Protein AF-A0A2E4HNE4-F1 (afdb_monomer_lite)

Secondary structure (DSSP, 8-state):
-----------------------------------TTTHHHHHHHHHHHHHHHHHHHHHHHHHHHHHHHHHHHHHHHHHHHHHHHHHHHHHHHHHHHHHHHHHHHHHHHHHHHHHHHHHHHHHHHHHHHHHHHHHHHHHHHHSTTS----------HHHHHHHHHH-TTS-HHHHHHHHHHTT--TTS---HHHHHHHHHHH--

Sequence (204 aa):
MVVKHNDNDKLKENIFIQNGISQDNLSKEVILNQSNNDFLSDRNEINRFNNMTQELLDKDKEIQDLKNKNSIMNIEMDKLKQDIKRGNTYKVENDLLKERINEQYKVHKELLDYKVKYKELELLKEKDESMVVSLKSIIRKLMKPEYEEDNILYKHDTLKNLLLKKNSEYKSEEIDKLFIEMEITEDIDITKNLLITIIESLDN

Foldseek 3Di:
DDDDDDDDDDPDDDDDPPDDDDPDDPPPPDPDPDDPPVVVVVVVVVVVVVVVVVVVVVVVVVVVVVVVVVVVVVVVVVVVVVVVVVVVVVVVVVVVVVVVVVVVVVVVVVVVVVVVVVVVVVVVVVVVVVVVVVVVVVCVVVCPDPDPPPPQQLDAPVVLVVVCVVDVVDDSVNLSVVSVVVVHGNPDDDDPVVVVVSVVVRVD

pLDDT: mean 80.46, std 21.27, range [33.69, 98.0]

Radius of gyration: 56.68 Å; chains: 1; bounding box: 98×47×143 Å

Structure (mmCIF, N/CA/C/O backbone):
data_AF-A0A2E4HNE4-F1
#
_entry.id   AF-A0A2E4HNE4-F1
#
loop_
_atom_site.group_PDB
_atom_site.id
_atom_site.type_symbol
_atom_site.label_atom_id
_atom_site.label_alt_id
_atom_site.label_comp_id
_atom_site.label_asym_id
_atom_site.label_entity_id
_atom_site.label_seq_id
_atom_site.pdbx_PDB_ins_code
_atom_site.Cartn_x
_atom_site.Cartn_y
_atom_site.Cartn_z
_atom_site.occupancy
_atom_site.B_iso_or_equiv
_atom_site.auth_seq_id
_atom_site.auth_comp_id
_atom_site.auth_asym_id
_atom_site.auth_atom_id
_atom_site.pdbx_PDB_model_num
ATOM 1 N N . MET A 1 1 ? 17.878 -31.213 -9.419 1.00 41.56 1 MET A N 1
ATOM 2 C CA . MET A 1 1 ? 17.307 -31.579 -10.730 1.00 41.56 1 MET A CA 1
ATOM 3 C C . MET A 1 1 ? 18.220 -30.983 -11.787 1.00 41.56 1 MET A C 1
ATOM 5 O O . MET A 1 1 ? 18.452 -29.783 -11.770 1.00 41.56 1 MET A O 1
ATOM 9 N N . VAL A 1 2 ? 18.871 -31.849 -12.557 1.00 40.06 2 VAL A N 1
ATOM 10 C CA . VAL A 1 2 ? 19.930 -31.532 -13.522 1.00 40.06 2 VAL A CA 1
ATOM 11 C C . VAL A 1 2 ? 19.290 -31.292 -14.882 1.00 40.06 2 VAL A C 1
ATOM 13 O O . VAL A 1 2 ? 18.557 -32.168 -15.321 1.00 40.06 2 VAL A O 1
ATOM 16 N N . VAL A 1 3 ? 19.641 -30.199 -15.565 1.00 40.16 3 VAL A N 1
ATOM 17 C CA . VAL A 1 3 ? 19.841 -30.199 -17.024 1.00 40.16 3 VAL A CA 1
ATOM 18 C C . VAL A 1 3 ? 21.017 -29.271 -17.341 1.00 40.16 3 VAL A C 1
ATOM 20 O O . VAL A 1 3 ? 20.986 -28.081 -17.040 1.00 40.16 3 VAL A O 1
ATOM 23 N N . LYS A 1 4 ? 22.070 -29.869 -17.905 1.00 42.91 4 LYS A N 1
ATOM 24 C CA . LYS A 1 4 ? 23.219 -29.230 -18.555 1.00 42.91 4 LYS A CA 1
ATOM 25 C C . LYS A 1 4 ? 22.937 -29.119 -20.059 1.00 42.91 4 LYS A C 1
ATOM 27 O O . LYS A 1 4 ? 22.411 -30.076 -20.608 1.00 42.91 4 LYS A O 1
ATOM 32 N N . HIS A 1 5 ? 23.378 -28.024 -20.677 1.00 38.03 5 HIS A N 1
ATOM 33 C CA . HIS A 1 5 ? 23.842 -27.846 -22.071 1.00 38.03 5 HIS A CA 1
ATOM 34 C C . HIS A 1 5 ? 24.471 -26.432 -22.074 1.00 38.03 5 HIS A C 1
ATOM 36 O O . HIS A 1 5 ? 23.775 -25.485 -21.727 1.00 38.03 5 HIS A O 1
ATOM 42 N N . ASN A 1 6 ? 25.779 -26.176 -22.204 1.00 40.84 6 ASN A N 1
ATOM 43 C CA . ASN A 1 6 ? 26.767 -26.613 -23.198 1.00 40.84 6 ASN A CA 1
ATOM 44 C C . ASN A 1 6 ? 26.199 -26.638 -24.617 1.00 40.84 6 ASN A C 1
ATOM 46 O O . ASN A 1 6 ? 25.525 -27.594 -24.981 1.00 40.84 6 ASN A O 1
ATOM 50 N N . ASP A 1 7 ? 26.390 -25.534 -25.347 1.00 35.91 7 ASP A N 1
ATOM 51 C CA . ASP A 1 7 ? 27.257 -25.473 -26.535 1.00 35.91 7 ASP A CA 1
ATOM 52 C C . ASP A 1 7 ? 27.074 -24.120 -27.248 1.00 35.91 7 ASP A C 1
ATOM 54 O O . ASP A 1 7 ? 25.985 -23.797 -27.720 1.00 35.91 7 ASP A O 1
ATOM 58 N N . ASN A 1 8 ? 28.136 -23.307 -27.300 1.00 35.00 8 ASN A N 1
ATOM 59 C CA . ASN A 1 8 ? 28.631 -22.677 -28.534 1.00 35.00 8 ASN A CA 1
ATOM 60 C C . ASN A 1 8 ? 29.825 -21.762 -28.235 1.00 35.00 8 ASN A C 1
ATOM 62 O O . ASN A 1 8 ? 29.742 -20.533 -28.209 1.00 35.00 8 ASN A O 1
ATOM 66 N N . ASP A 1 9 ? 30.967 -22.423 -28.075 1.00 44.34 9 ASP A N 1
ATOM 67 C CA . ASP A 1 9 ? 32.256 -21.935 -28.542 1.00 44.34 9 ASP A CA 1
ATOM 68 C C . ASP A 1 9 ? 32.156 -21.513 -30.019 1.00 44.34 9 ASP A C 1
ATOM 70 O O . ASP A 1 9 ? 32.142 -22.360 -30.908 1.00 44.34 9 ASP A O 1
ATOM 74 N N . LYS A 1 10 ? 32.108 -20.205 -30.297 1.00 42.81 10 LYS A N 1
ATOM 75 C CA . LYS A 1 10 ? 32.460 -19.622 -31.610 1.00 42.81 10 LYS A CA 1
ATOM 76 C C . LYS A 1 10 ? 33.098 -18.240 -31.450 1.00 42.81 10 LYS A C 1
ATOM 78 O O . LYS A 1 10 ? 32.609 -17.244 -31.969 1.00 42.81 10 LYS A O 1
ATOM 83 N N . LEU A 1 11 ? 34.208 -18.181 -30.713 1.00 42.62 11 LEU A N 1
ATOM 84 C CA . LEU A 1 11 ? 35.077 -16.994 -30.647 1.00 42.62 11 LEU A CA 1
ATOM 85 C C . LEU A 1 11 ? 36.528 -17.274 -31.069 1.00 42.62 11 LEU A C 1
ATOM 87 O O . LEU A 1 11 ? 37.438 -16.527 -30.719 1.00 42.62 11 LEU A O 1
ATOM 91 N N . LYS A 1 12 ? 36.770 -18.326 -31.856 1.00 47.41 12 LYS A N 1
ATOM 92 C CA . LYS A 1 12 ? 38.088 -18.584 -32.444 1.00 47.41 12 LYS A CA 1
ATOM 93 C C . LYS A 1 12 ? 37.943 -19.061 -33.880 1.00 47.41 12 LYS A C 1
ATOM 95 O O . LYS A 1 12 ? 37.490 -20.175 -34.085 1.00 47.41 12 LYS A O 1
ATOM 100 N N . GLU A 1 13 ? 38.298 -18.175 -34.806 1.00 34.81 13 GLU A N 1
ATOM 101 C CA . GLU A 1 13 ? 38.899 -18.398 -36.135 1.00 34.81 13 GLU A CA 1
ATOM 102 C C . GLU A 1 13 ? 38.788 -17.056 -36.883 1.00 34.81 13 GLU A C 1
ATOM 104 O O . GLU A 1 13 ? 37.694 -16.579 -37.157 1.00 34.81 13 GLU A O 1
ATOM 109 N N . ASN A 1 14 ? 39.890 -16.319 -37.059 1.00 39.66 14 ASN A N 1
ATOM 110 C CA . ASN A 1 14 ? 40.699 -16.284 -38.295 1.00 39.66 14 ASN A CA 1
ATOM 111 C C . ASN A 1 14 ? 40.512 -14.904 -38.976 1.00 39.66 14 ASN A C 1
ATOM 113 O O . ASN A 1 14 ? 39.395 -14.420 -39.052 1.00 39.66 14 ASN A O 1
ATOM 117 N N . ILE A 1 15 ? 41.506 -14.154 -39.460 1.00 37.81 15 ILE A N 1
ATOM 118 C CA . ILE A 1 15 ? 42.919 -14.396 -39.769 1.00 37.81 15 ILE A CA 1
ATOM 119 C C . ILE A 1 15 ? 43.652 -13.045 -39.681 1.00 37.81 15 ILE A C 1
ATOM 121 O O . ILE A 1 15 ? 43.179 -12.018 -40.165 1.00 37.81 15 ILE A O 1
ATOM 125 N N . PHE A 1 16 ? 44.838 -13.081 -39.083 1.00 43.84 16 PHE A N 1
ATOM 126 C CA . PHE A 1 16 ? 45.902 -12.102 -39.271 1.00 43.84 16 PHE A CA 1
ATOM 127 C C . PHE A 1 16 ? 46.272 -12.031 -40.763 1.00 43.84 16 PHE A C 1
ATOM 129 O O . PHE A 1 16 ? 46.724 -13.029 -41.314 1.00 43.84 16 PHE A O 1
ATOM 136 N N . ILE A 1 17 ? 46.179 -10.863 -41.402 1.00 42.72 17 ILE A N 1
ATOM 137 C CA . ILE A 1 17 ? 47.068 -10.546 -42.529 1.00 42.72 17 ILE A CA 1
ATOM 138 C C . ILE A 1 17 ? 47.910 -9.342 -42.118 1.00 42.72 17 ILE A C 1
ATOM 140 O O . ILE A 1 17 ? 47.626 -8.195 -42.445 1.00 42.72 17 ILE A O 1
ATOM 144 N N . GLN A 1 18 ? 48.965 -9.644 -41.360 1.00 46.88 18 GLN A N 1
ATOM 145 C CA . GLN A 1 18 ? 50.244 -8.982 -41.567 1.00 46.88 18 GLN A CA 1
ATOM 146 C C . GLN A 1 18 ? 50.835 -9.581 -42.839 1.00 46.88 18 GLN A C 1
ATOM 148 O O . GLN A 1 18 ? 51.343 -10.694 -42.807 1.00 46.88 18 GLN A O 1
ATOM 153 N N . ASN A 1 19 ? 50.779 -8.843 -43.940 1.00 35.75 19 ASN A N 1
ATOM 154 C CA . ASN A 1 19 ? 51.772 -8.970 -44.995 1.00 35.75 19 ASN A CA 1
ATOM 155 C C . ASN A 1 19 ? 52.332 -7.573 -45.216 1.00 35.75 19 ASN A C 1
ATOM 157 O O . ASN A 1 19 ? 51.676 -6.704 -45.789 1.00 35.75 19 ASN A O 1
ATOM 161 N N . GLY A 1 20 ? 53.545 -7.361 -44.705 1.00 40.81 20 GLY A N 1
ATOM 162 C CA . GLY A 1 20 ? 54.400 -6.311 -45.220 1.00 40.81 20 GLY A CA 1
ATOM 163 C C . GLY A 1 20 ? 54.606 -6.568 -46.706 1.00 40.81 20 GLY A C 1
ATOM 164 O O . GLY A 1 20 ? 55.073 -7.636 -47.094 1.00 40.81 20 GLY A O 1
ATOM 165 N N . ILE A 1 21 ? 54.232 -5.598 -47.530 1.00 36.38 21 ILE A N 1
ATOM 166 C CA . ILE A 1 21 ? 54.797 -5.472 -48.864 1.00 36.38 21 ILE A CA 1
ATOM 167 C C . ILE A 1 21 ? 55.833 -4.372 -48.731 1.00 36.38 21 ILE A C 1
ATOM 169 O O . ILE A 1 21 ? 55.517 -3.187 -48.624 1.00 36.38 21 ILE A O 1
ATOM 173 N N . SER A 1 22 ? 57.075 -4.831 -48.627 1.00 34.94 22 SER A N 1
ATOM 174 C CA . SER A 1 22 ? 58.280 -4.052 -48.820 1.00 34.94 22 SER A CA 1
ATOM 175 C C . SER A 1 22 ? 58.132 -3.144 -50.037 1.00 34.94 22 SER A C 1
ATOM 177 O O . SER A 1 22 ? 57.634 -3.552 -51.087 1.00 34.94 22 SER A O 1
ATOM 179 N N . GLN A 1 23 ? 58.618 -1.916 -49.888 1.00 44.75 23 GLN A N 1
ATOM 180 C CA . GLN A 1 23 ? 59.102 -1.122 -51.005 1.00 44.75 23 GLN A CA 1
ATOM 181 C C . GLN A 1 23 ? 60.226 -1.906 -51.693 1.00 44.75 23 GLN A C 1
ATOM 183 O O . GLN A 1 23 ? 61.385 -1.744 -51.337 1.00 44.75 23 GLN A O 1
ATOM 188 N N . ASP A 1 24 ? 59.895 -2.761 -52.654 1.00 33.69 24 ASP A N 1
ATOM 189 C CA . ASP A 1 24 ? 60.883 -3.353 -53.546 1.00 33.69 24 ASP A CA 1
ATOM 190 C C . ASP A 1 24 ? 60.532 -3.006 -54.989 1.00 33.69 24 ASP A C 1
ATOM 192 O O . ASP A 1 24 ? 59.445 -3.277 -55.501 1.00 33.69 24 ASP A O 1
ATOM 196 N N . ASN A 1 25 ? 61.497 -2.327 -55.602 1.00 48.41 25 ASN A N 1
ATOM 197 C CA . ASN A 1 25 ? 61.547 -1.858 -56.974 1.00 48.41 25 ASN A CA 1
ATOM 198 C C . ASN A 1 25 ? 60.917 -2.843 -57.972 1.00 48.41 25 ASN A C 1
ATOM 200 O O . ASN A 1 25 ? 61.493 -3.889 -58.267 1.00 48.41 25 ASN A O 1
ATOM 204 N N . LEU A 1 26 ? 59.816 -2.445 -58.612 1.00 40.00 26 LEU A N 1
ATOM 205 C CA . LEU A 1 26 ? 59.451 -2.960 -59.933 1.00 40.00 26 LEU A CA 1
ATOM 206 C C . LEU A 1 26 ? 59.773 -1.919 -61.008 1.00 40.00 26 LEU A C 1
ATOM 208 O O . LEU A 1 26 ? 58.917 -1.453 -61.753 1.00 40.00 26 LEU A O 1
ATOM 212 N N . SER A 1 27 ? 61.063 -1.613 -61.132 1.00 48.91 27 SER A N 1
ATOM 213 C CA . SER A 1 27 ? 61.639 -1.187 -62.407 1.00 48.91 27 SER A CA 1
ATOM 214 C C . SER A 1 27 ? 61.690 -2.410 -63.329 1.00 48.91 27 SER A C 1
ATOM 216 O O . SER A 1 27 ? 62.737 -3.026 -63.502 1.00 48.91 27 SER A O 1
ATOM 218 N N . LYS A 1 28 ? 60.545 -2.823 -63.883 1.00 43.19 28 LYS A N 1
ATOM 219 C CA . LYS A 1 28 ? 60.541 -3.707 -65.053 1.00 43.19 28 LYS A CA 1
ATOM 220 C C . LYS A 1 28 ? 60.672 -2.824 -66.286 1.00 43.19 28 LYS A C 1
ATOM 222 O O . LYS A 1 28 ? 59.685 -2.280 -66.771 1.00 43.19 28 LYS A O 1
ATOM 227 N N . GLU A 1 29 ? 61.904 -2.690 -66.774 1.00 50.72 29 GLU A N 1
ATOM 228 C CA . GLU A 1 29 ? 62.149 -2.384 -68.181 1.00 50.72 29 GLU A CA 1
ATOM 229 C C . GLU A 1 29 ? 61.385 -3.407 -69.028 1.00 50.72 29 GLU A C 1
ATOM 231 O O . GLU A 1 29 ? 61.747 -4.581 -69.106 1.00 50.72 29 GLU A O 1
ATOM 236 N N . VAL A 1 30 ? 60.300 -2.957 -69.650 1.00 43.34 30 VAL A N 1
ATOM 237 C CA . VAL A 1 30 ? 59.720 -3.623 -70.808 1.00 43.34 30 VAL A CA 1
ATOM 238 C C . VAL A 1 30 ? 60.181 -2.815 -72.010 1.00 43.34 30 VAL A C 1
ATOM 240 O O . VAL A 1 30 ? 59.643 -1.753 -72.310 1.00 43.34 30 VAL A O 1
ATOM 243 N N . ILE A 1 31 ? 61.228 -3.304 -72.672 1.00 48.34 31 ILE A N 1
ATOM 244 C CA . ILE A 1 31 ? 61.623 -2.817 -73.991 1.00 48.34 31 ILE A CA 1
ATOM 245 C C . ILE A 1 31 ? 60.540 -3.286 -74.969 1.00 48.34 31 ILE A C 1
ATOM 247 O O . ILE A 1 31 ? 60.531 -4.440 -75.395 1.00 48.34 31 ILE A O 1
ATOM 251 N N . LEU A 1 32 ? 59.612 -2.389 -75.305 1.00 40.69 32 LEU A N 1
ATOM 252 C CA . LEU A 1 32 ? 58.655 -2.546 -76.397 1.00 40.69 32 LEU A CA 1
ATOM 253 C C . LEU A 1 32 ? 58.938 -1.463 -77.440 1.00 40.69 32 LEU A C 1
ATOM 255 O O . LEU A 1 32 ? 58.599 -0.295 -77.279 1.00 40.69 32 LEU A O 1
ATOM 259 N N . ASN A 1 33 ? 59.592 -1.875 -78.526 1.00 50.81 33 ASN A N 1
ATOM 260 C CA . ASN A 1 33 ? 59.614 -1.121 -79.772 1.00 50.81 33 ASN A CA 1
ATOM 261 C C . ASN A 1 33 ? 58.191 -1.093 -80.342 1.00 50.81 33 ASN A C 1
ATOM 263 O O . ASN A 1 33 ? 57.786 -2.091 -80.934 1.00 50.81 33 ASN A O 1
ATOM 267 N N . GLN A 1 34 ? 57.463 0.021 -80.193 1.00 42.47 34 GLN A N 1
ATOM 268 C CA . GLN A 1 34 ? 56.350 0.422 -81.067 1.00 42.47 34 GLN A CA 1
ATOM 269 C C . GLN A 1 34 ? 55.863 1.853 -80.752 1.00 42.47 34 GLN A C 1
ATOM 271 O O . GLN A 1 34 ? 55.586 2.187 -79.611 1.00 42.47 34 GLN A O 1
ATOM 276 N N . SER A 1 35 ? 55.785 2.673 -81.808 1.00 44.00 35 SER A N 1
ATOM 277 C CA . SER A 1 35 ? 54.973 3.892 -81.990 1.00 44.00 35 SER A CA 1
ATOM 278 C C . SER A 1 35 ? 54.849 4.893 -80.821 1.00 44.00 35 SER A C 1
ATOM 280 O O . SER A 1 35 ? 54.108 4.693 -79.864 1.00 44.00 35 SER A O 1
ATOM 282 N N . ASN A 1 36 ? 55.455 6.076 -80.980 1.00 48.00 36 ASN A N 1
ATOM 283 C CA . ASN A 1 36 ? 55.458 7.194 -80.016 1.00 48.00 36 ASN A CA 1
ATOM 284 C C . ASN A 1 36 ? 54.074 7.808 -79.673 1.00 48.00 36 ASN A C 1
ATOM 286 O O . ASN A 1 36 ? 54.025 8.813 -78.966 1.00 48.00 36 ASN A O 1
ATOM 290 N N . ASN A 1 37 ? 52.963 7.226 -80.140 1.00 54.03 37 ASN A N 1
ATOM 291 C CA . ASN A 1 37 ? 51.602 7.674 -79.835 1.00 54.03 37 ASN A CA 1
ATOM 292 C C . ASN A 1 37 ? 50.847 6.773 -78.830 1.00 54.03 37 ASN A C 1
ATOM 294 O O . ASN A 1 37 ? 49.886 7.259 -78.239 1.00 54.03 37 ASN A O 1
ATOM 298 N N . ASP A 1 38 ? 51.285 5.533 -78.563 1.00 54.22 38 ASP A N 1
ATOM 299 C CA . ASP A 1 38 ? 50.589 4.618 -77.627 1.00 54.22 38 ASP A CA 1
ATOM 300 C C . ASP A 1 38 ? 51.007 4.819 -76.154 1.00 54.22 38 ASP A C 1
ATOM 302 O O . ASP A 1 38 ? 50.188 4.711 -75.244 1.00 54.22 38 ASP A O 1
ATOM 306 N N . PHE A 1 39 ? 52.244 5.256 -75.892 1.00 55.12 39 PHE A N 1
ATOM 307 C CA . PHE A 1 39 ? 52.757 5.477 -74.526 1.00 55.12 39 PHE A CA 1
ATOM 308 C C . PHE A 1 39 ? 52.034 6.607 -73.760 1.00 55.12 39 PHE A C 1
ATOM 310 O O . PHE A 1 39 ? 51.935 6.592 -72.531 1.00 55.12 39 PHE A O 1
ATOM 317 N N . LEU A 1 40 ? 51.514 7.608 -74.481 1.00 58.72 40 LEU A N 1
ATOM 318 C CA . LEU A 1 40 ? 50.699 8.679 -73.893 1.00 58.72 40 LEU A CA 1
ATOM 319 C C . LEU A 1 40 ? 49.285 8.192 -73.536 1.00 58.72 40 LEU A C 1
ATOM 321 O O . LEU A 1 40 ? 48.694 8.716 -72.590 1.00 58.72 40 LEU A O 1
ATOM 325 N N . SER A 1 41 ? 48.763 7.186 -74.246 1.00 64.69 41 SER A N 1
ATOM 326 C CA . SER A 1 41 ? 47.472 6.558 -73.948 1.00 64.69 41 SER A CA 1
ATOM 327 C C . SER A 1 41 ? 47.554 5.730 -72.665 1.00 64.69 41 SER A C 1
ATOM 329 O O . SER A 1 41 ? 46.795 5.986 -71.729 1.00 64.69 41 SER A O 1
ATOM 331 N N . ASP A 1 42 ? 48.557 4.855 -72.553 1.00 69.06 42 ASP A N 1
ATOM 332 C CA . ASP A 1 42 ? 48.765 4.005 -71.370 1.00 69.06 42 ASP A CA 1
ATOM 333 C C . ASP A 1 42 ? 48.973 4.830 -70.092 1.00 69.06 42 ASP A C 1
ATOM 335 O O . ASP A 1 42 ? 48.434 4.527 -69.027 1.00 69.06 42 ASP A O 1
ATOM 339 N N . ARG A 1 43 ? 49.711 5.944 -70.183 1.00 74.81 43 ARG A N 1
ATOM 340 C CA . ARG A 1 43 ? 49.933 6.837 -69.036 1.00 74.81 43 ARG A CA 1
ATOM 341 C C . ARG A 1 43 ? 48.655 7.553 -68.588 1.00 74.81 43 ARG A C 1
ATOM 343 O O . ARG A 1 43 ? 48.460 7.766 -67.390 1.00 74.81 43 ARG A O 1
ATOM 350 N N . ASN A 1 44 ? 47.778 7.909 -69.525 1.00 82.56 44 ASN A N 1
ATOM 351 C CA . ASN A 1 44 ? 46.471 8.485 -69.210 1.00 82.56 44 ASN A CA 1
ATOM 352 C C . ASN A 1 44 ? 45.531 7.447 -68.583 1.00 82.56 44 ASN A C 1
ATOM 354 O O . ASN A 1 44 ? 44.798 7.778 -67.648 1.00 82.56 44 ASN A O 1
ATOM 358 N N . GLU A 1 45 ? 45.585 6.194 -69.035 1.00 83.06 45 GLU A N 1
ATOM 359 C CA . GLU A 1 45 ? 44.834 5.092 -68.429 1.00 83.06 45 GLU A CA 1
ATOM 360 C C . GLU A 1 45 ? 45.312 4.774 -67.011 1.00 83.06 45 GLU A C 1
ATOM 362 O O . GLU A 1 45 ? 44.480 4.634 -66.115 1.00 83.06 45 GLU A O 1
ATOM 367 N N . ILE A 1 46 ? 46.626 4.771 -66.765 1.00 86.75 46 ILE A N 1
ATOM 368 C CA . ILE A 1 46 ? 47.199 4.616 -65.418 1.00 86.75 46 ILE A CA 1
ATOM 369 C C . ILE A 1 46 ? 46.708 5.732 -64.488 1.00 86.75 46 ILE A C 1
ATOM 371 O O . ILE A 1 46 ? 46.285 5.464 -63.365 1.00 86.75 46 ILE A O 1
ATOM 375 N N . ASN A 1 47 ? 46.701 6.984 -64.951 1.00 87.62 47 ASN A N 1
ATOM 376 C CA . ASN A 1 47 ? 46.190 8.103 -64.155 1.00 87.62 47 ASN A CA 1
ATOM 377 C C . ASN A 1 47 ? 44.690 7.959 -63.859 1.00 87.62 47 ASN A C 1
ATOM 379 O O . ASN A 1 47 ? 44.256 8.188 -62.730 1.00 87.62 47 ASN A O 1
ATOM 383 N N . ARG A 1 48 ? 43.890 7.540 -64.847 1.00 90.75 48 ARG A N 1
ATOM 384 C CA . ARG A 1 48 ? 42.458 7.274 -64.658 1.00 90.75 48 ARG A CA 1
ATOM 385 C C . ARG A 1 48 ? 42.229 6.139 -63.661 1.00 90.75 48 ARG A C 1
ATOM 387 O O . ARG A 1 48 ? 41.362 6.258 -62.800 1.00 90.75 48 ARG A O 1
ATOM 394 N N . PHE A 1 49 ? 43.008 5.068 -63.755 1.00 92.19 49 PHE A N 1
ATOM 395 C CA . PHE A 1 49 ? 42.951 3.937 -62.837 1.00 92.19 49 PHE A CA 1
ATOM 396 C C . PHE A 1 49 ? 43.314 4.345 -61.407 1.00 92.19 49 PHE A C 1
ATOM 398 O O . PHE A 1 49 ? 42.583 4.012 -60.476 1.00 92.19 49 PHE A O 1
ATOM 405 N N . ASN A 1 50 ? 44.379 5.127 -61.230 1.00 91.50 50 ASN A N 1
ATOM 406 C CA . ASN A 1 50 ? 44.780 5.644 -59.922 1.00 91.50 50 ASN A CA 1
ATOM 407 C C . ASN A 1 50 ? 43.695 6.545 -59.316 1.00 91.50 50 ASN A C 1
ATOM 409 O O . ASN A 1 50 ? 43.371 6.396 -58.141 1.00 91.50 50 ASN A O 1
ATOM 413 N N . ASN A 1 51 ? 43.074 7.411 -60.123 1.00 93.31 51 ASN A N 1
ATOM 414 C CA . ASN A 1 51 ? 41.970 8.260 -59.671 1.00 93.31 51 ASN A CA 1
ATOM 415 C C . ASN A 1 51 ? 40.752 7.433 -59.237 1.00 93.31 51 ASN A C 1
ATOM 417 O O . ASN A 1 51 ? 40.212 7.668 -58.160 1.00 93.31 51 ASN A O 1
ATOM 421 N N . MET A 1 52 ? 40.347 6.437 -60.035 1.00 94.12 52 MET A N 1
ATOM 422 C CA . MET A 1 52 ? 39.243 5.536 -59.672 1.00 94.12 52 MET A CA 1
ATOM 423 C C . MET A 1 52 ? 39.564 4.723 -58.415 1.00 94.12 52 MET A C 1
ATOM 425 O O . MET A 1 52 ? 38.689 4.507 -57.584 1.00 94.12 52 MET A O 1
ATOM 429 N N . THR A 1 53 ? 40.816 4.290 -58.258 1.00 95.06 53 THR A N 1
ATOM 430 C CA . THR A 1 53 ? 41.265 3.543 -57.078 1.00 95.06 53 THR A CA 1
ATOM 431 C C . THR A 1 53 ? 41.195 4.413 -55.827 1.00 95.06 53 THR A C 1
ATOM 433 O O . THR A 1 53 ? 40.678 3.963 -54.809 1.00 95.06 53 THR A O 1
ATOM 436 N N . GLN A 1 54 ? 41.650 5.667 -55.902 1.00 94.00 54 GLN A N 1
ATOM 437 C CA . GLN A 1 54 ? 41.563 6.598 -54.780 1.00 94.00 54 GLN A CA 1
ATOM 438 C C . GLN A 1 54 ? 40.107 6.910 -54.417 1.00 94.00 54 GLN A C 1
ATOM 440 O O . GLN A 1 54 ? 39.748 6.835 -53.248 1.00 94.00 54 GLN A O 1
ATOM 445 N N . GLU A 1 55 ? 39.249 7.169 -55.409 1.00 96.19 55 GLU A N 1
ATOM 446 C CA . GLU A 1 55 ? 37.818 7.398 -55.175 1.00 96.19 55 GLU A CA 1
ATOM 447 C C . GLU A 1 55 ? 37.145 6.181 -54.520 1.00 96.19 55 GLU A C 1
ATOM 449 O O . GLU A 1 55 ? 36.307 6.333 -53.631 1.00 96.19 55 GLU A O 1
ATOM 454 N N . LEU A 1 56 ? 37.520 4.966 -54.933 1.00 96.19 56 LEU A N 1
ATOM 455 C CA . LEU A 1 56 ? 37.005 3.731 -54.349 1.00 96.19 56 LEU A CA 1
ATOM 456 C C . LEU A 1 56 ? 37.444 3.585 -52.889 1.00 96.19 56 LEU A C 1
ATOM 458 O O . LEU A 1 56 ? 36.608 3.273 -52.047 1.00 96.19 56 LEU A O 1
ATOM 462 N N . LEU A 1 57 ? 38.712 3.867 -52.578 1.00 96.00 57 LEU A N 1
ATOM 463 C CA . LEU A 1 57 ? 39.225 3.856 -51.204 1.00 96.00 57 LEU A CA 1
ATOM 464 C C . LEU A 1 57 ? 38.540 4.906 -50.320 1.00 96.00 57 LEU A C 1
ATOM 466 O O . LEU A 1 57 ? 38.193 4.612 -49.175 1.00 96.00 57 LEU A O 1
ATOM 470 N N . ASP A 1 58 ? 38.314 6.109 -50.848 1.00 97.19 58 ASP A N 1
ATOM 471 C CA . ASP A 1 58 ? 37.641 7.188 -50.122 1.00 97.19 58 ASP A CA 1
ATOM 472 C C . ASP A 1 58 ? 36.180 6.819 -49.818 1.00 97.19 58 ASP A C 1
ATOM 474 O O . ASP A 1 58 ? 35.718 6.983 -48.685 1.00 97.19 58 ASP A O 1
ATOM 478 N N . LYS A 1 59 ? 35.470 6.238 -50.795 1.00 97.25 59 LYS A N 1
ATOM 479 C CA . LYS A 1 59 ? 34.101 5.732 -50.612 1.00 97.25 59 LYS A CA 1
ATOM 480 C C . LYS A 1 59 ? 34.036 4.566 -49.630 1.00 97.25 59 LYS A C 1
ATOM 482 O O . LYS A 1 59 ? 33.125 4.521 -48.808 1.00 97.25 59 LYS A O 1
ATOM 487 N N . ASP A 1 60 ? 34.992 3.642 -49.670 1.00 96.75 60 ASP A N 1
ATOM 488 C CA . ASP A 1 60 ? 35.046 2.526 -48.720 1.00 96.75 60 ASP A CA 1
ATOM 489 C C . ASP A 1 60 ? 35.257 3.026 -47.288 1.00 96.75 60 ASP A C 1
ATOM 491 O O . ASP A 1 60 ? 34.611 2.548 -46.351 1.00 96.75 60 ASP A O 1
ATOM 495 N N . LYS A 1 61 ? 36.108 4.044 -47.114 1.00 97.00 61 LYS A N 1
ATOM 496 C CA . LYS A 1 61 ? 36.292 4.707 -45.823 1.00 97.00 61 LYS A CA 1
ATOM 497 C C . LYS A 1 61 ? 34.993 5.349 -45.334 1.00 97.00 61 LYS A C 1
ATOM 499 O O . LYS A 1 61 ? 34.606 5.120 -44.189 1.00 97.00 61 LYS A O 1
ATOM 504 N N . GLU A 1 62 ? 34.288 6.078 -46.198 1.00 97.94 62 GLU A N 1
ATOM 505 C CA . GLU A 1 62 ? 32.987 6.669 -45.864 1.00 97.94 62 GLU A CA 1
ATOM 506 C C . GLU A 1 62 ? 31.962 5.595 -45.458 1.00 97.94 62 GLU A C 1
ATOM 508 O O . GLU A 1 62 ? 31.259 5.749 -44.457 1.00 97.94 62 GLU A O 1
ATOM 513 N N . ILE A 1 63 ? 31.915 4.465 -46.172 1.00 97.44 63 ILE A N 1
ATOM 514 C CA . ILE A 1 63 ? 31.041 3.332 -45.840 1.00 97.44 63 ILE A CA 1
ATOM 515 C C . ILE A 1 63 ? 31.363 2.775 -44.449 1.00 97.44 63 ILE A C 1
ATOM 517 O O . ILE A 1 63 ? 30.443 2.503 -43.671 1.00 97.44 63 ILE A O 1
ATOM 521 N N . GLN A 1 64 ? 32.644 2.606 -44.109 1.00 96.31 64 GLN A N 1
ATOM 522 C CA . GLN A 1 64 ? 33.040 2.122 -42.783 1.00 96.31 64 GLN A CA 1
ATOM 523 C C . GLN A 1 64 ? 32.682 3.122 -41.680 1.00 96.31 64 GLN A C 1
ATOM 525 O O . GLN A 1 64 ? 32.151 2.723 -40.641 1.00 96.31 64 GLN A O 1
ATOM 530 N N . ASP A 1 65 ? 32.892 4.416 -41.913 1.00 97.62 65 ASP A N 1
ATOM 531 C CA . ASP A 1 65 ? 32.532 5.468 -40.960 1.00 97.62 65 ASP A CA 1
ATOM 532 C C . ASP A 1 65 ? 31.014 5.512 -40.724 1.00 97.62 65 ASP A C 1
ATOM 534 O O . ASP A 1 65 ? 30.551 5.542 -39.576 1.00 97.62 65 ASP A O 1
ATOM 538 N N . LEU A 1 66 ? 30.218 5.418 -41.794 1.00 97.62 66 LEU A N 1
ATOM 539 C CA . LEU A 1 66 ? 28.760 5.327 -41.708 1.00 97.62 66 LEU A CA 1
ATOM 540 C C . LEU A 1 66 ? 28.312 4.063 -40.972 1.00 97.62 66 LEU A C 1
ATOM 542 O O . LEU A 1 66 ? 27.418 4.129 -40.128 1.00 97.62 66 LEU A O 1
ATOM 546 N N . LYS A 1 67 ? 28.947 2.917 -41.233 1.00 97.81 67 LYS A N 1
ATOM 547 C CA . LYS A 1 67 ? 28.652 1.653 -40.547 1.00 97.81 67 LYS A CA 1
ATOM 548 C C . LYS A 1 67 ? 28.934 1.745 -39.047 1.00 97.81 67 LYS A C 1
ATOM 550 O O . LYS A 1 67 ? 28.106 1.309 -38.244 1.00 97.81 67 LYS A O 1
ATOM 555 N N . ASN A 1 68 ? 30.051 2.361 -38.666 1.00 96.88 68 ASN A N 1
ATOM 556 C CA . ASN A 1 68 ? 30.402 2.602 -37.268 1.00 96.88 68 ASN A CA 1
ATOM 557 C C . ASN A 1 68 ? 29.380 3.518 -36.589 1.00 96.88 68 ASN A C 1
ATOM 559 O O . ASN A 1 68 ? 28.874 3.189 -35.514 1.00 96.88 68 ASN A O 1
ATOM 563 N N . LYS A 1 69 ? 29.001 4.621 -37.244 1.00 98.00 69 LYS A N 1
ATOM 564 C CA . LYS A 1 69 ? 27.974 5.538 -36.737 1.00 98.00 69 LYS A CA 1
ATOM 565 C C . LYS A 1 69 ? 26.626 4.840 -36.544 1.00 98.00 69 LYS A C 1
ATOM 567 O O . LYS A 1 69 ? 25.981 5.027 -35.516 1.00 98.00 69 LYS A O 1
ATOM 572 N N . ASN A 1 70 ? 26.230 3.997 -37.494 1.00 96.75 70 ASN A N 1
ATOM 573 C CA . ASN A 1 70 ? 24.979 3.247 -37.429 1.00 96.75 70 ASN A CA 1
ATOM 574 C C . ASN A 1 70 ? 24.992 2.218 -36.280 1.00 96.75 70 ASN A C 1
ATOM 576 O O . ASN A 1 70 ? 24.005 2.049 -35.570 1.00 96.75 70 ASN A O 1
ATOM 580 N N . SER A 1 71 ? 26.139 1.574 -36.039 1.00 97.56 71 SER A N 1
ATOM 581 C CA . SER A 1 71 ? 26.333 0.678 -34.891 1.00 97.56 71 SER A CA 1
ATOM 582 C C . SER A 1 71 ? 26.160 1.410 -33.553 1.00 97.56 71 SER A C 1
ATOM 584 O O . SER A 1 71 ? 25.404 0.958 -32.692 1.00 97.56 71 SER A O 1
ATOM 586 N N . ILE A 1 72 ? 26.788 2.583 -33.404 1.00 97.38 72 ILE A N 1
ATOM 587 C CA . ILE A 1 72 ? 26.662 3.419 -32.199 1.00 97.38 72 ILE A CA 1
ATOM 588 C C . ILE A 1 72 ? 25.202 3.832 -31.978 1.00 97.38 72 ILE A C 1
ATOM 590 O O . ILE A 1 72 ? 24.675 3.651 -30.881 1.00 97.38 72 ILE A O 1
ATOM 594 N N . MET A 1 73 ? 24.526 4.308 -33.028 1.00 97.44 73 MET A N 1
ATOM 595 C CA . MET A 1 73 ? 23.114 4.699 -32.959 1.00 97.44 73 MET A CA 1
ATOM 596 C C . MET A 1 73 ? 22.204 3.543 -32.529 1.00 97.44 73 MET A C 1
ATOM 598 O O . MET A 1 73 ? 21.289 3.748 -31.735 1.00 97.44 73 MET A O 1
ATOM 602 N N . ASN A 1 74 ? 22.459 2.318 -32.994 1.00 97.19 74 ASN A N 1
ATOM 603 C CA . ASN A 1 74 ? 21.681 1.152 -32.571 1.00 97.19 74 ASN A CA 1
ATOM 604 C C . ASN A 1 74 ? 21.856 0.853 -31.076 1.00 97.19 74 ASN A C 1
ATOM 606 O O . ASN A 1 74 ? 20.870 0.602 -30.382 1.00 97.19 74 ASN A O 1
ATOM 610 N N . ILE A 1 75 ? 23.085 0.949 -30.561 1.00 97.50 75 ILE A N 1
ATOM 611 C CA . ILE A 1 75 ? 23.364 0.773 -29.128 1.00 97.50 75 ILE A CA 1
ATOM 612 C C . ILE A 1 75 ? 22.634 1.839 -28.300 1.00 97.50 75 ILE A C 1
ATOM 614 O O . ILE A 1 75 ? 22.040 1.526 -27.267 1.00 97.50 75 ILE A O 1
ATOM 618 N N . GLU A 1 76 ? 22.664 3.099 -28.736 1.00 97.50 76 GLU A N 1
ATOM 619 C CA . GLU A 1 76 ? 21.944 4.190 -28.070 1.00 97.50 76 GLU A CA 1
ATOM 620 C C . GLU A 1 76 ? 20.429 3.976 -28.099 1.00 97.50 76 GLU A C 1
ATOM 622 O O . GLU A 1 76 ? 19.760 4.140 -27.078 1.00 97.50 76 GLU A O 1
ATOM 627 N N . MET A 1 77 ? 19.884 3.537 -29.233 1.00 97.25 77 MET A N 1
ATOM 628 C CA . MET A 1 77 ? 18.460 3.255 -29.373 1.00 97.25 77 MET A CA 1
ATOM 629 C C . MET A 1 77 ? 18.002 2.134 -28.432 1.00 97.25 77 MET A C 1
ATOM 631 O O . MET A 1 77 ? 16.927 2.228 -27.836 1.00 97.25 77 MET A O 1
ATOM 635 N N . ASP A 1 78 ? 18.809 1.092 -28.247 1.00 97.75 78 ASP A N 1
ATOM 636 C CA . ASP A 1 78 ? 18.474 0.010 -27.323 1.00 97.75 78 ASP A CA 1
ATOM 637 C C . ASP A 1 78 ? 18.570 0.436 -25.852 1.00 97.75 78 ASP A C 1
ATOM 639 O O . ASP A 1 78 ? 17.704 0.058 -25.055 1.00 97.75 78 ASP A O 1
ATOM 643 N N . LYS A 1 79 ? 19.530 1.304 -25.499 1.00 97.75 79 LYS A N 1
ATOM 644 C CA . LYS A 1 79 ? 19.569 1.950 -24.174 1.00 97.75 79 LYS A CA 1
ATOM 645 C C . LYS A 1 79 ? 18.307 2.777 -23.923 1.00 97.75 79 LYS A C 1
ATOM 647 O O . LYS A 1 79 ? 17.651 2.590 -22.901 1.00 97.75 79 LYS A O 1
ATOM 652 N N . LEU A 1 80 ? 17.901 3.610 -24.883 1.00 97.44 80 LEU A N 1
ATOM 653 C CA . LEU A 1 80 ? 16.684 4.421 -24.768 1.00 97.44 80 LEU A CA 1
ATOM 654 C C . LEU A 1 80 ? 15.425 3.558 -24.614 1.00 97.44 80 LEU A C 1
ATOM 656 O O . LEU A 1 80 ? 14.574 3.853 -23.776 1.00 97.44 80 LEU A O 1
ATOM 660 N N . LYS A 1 81 ? 15.307 2.449 -25.355 1.00 97.88 81 LYS A N 1
ATOM 661 C CA . LYS A 1 81 ? 14.201 1.491 -25.166 1.00 97.88 81 LYS A CA 1
ATOM 662 C C . LYS A 1 81 ? 14.197 0.893 -23.760 1.00 97.88 81 LYS A C 1
ATOM 664 O O . LYS A 1 81 ? 13.124 0.681 -23.193 1.00 97.88 81 LYS A O 1
ATOM 669 N N . GLN A 1 82 ? 15.368 0.588 -23.201 1.00 97.69 82 GLN A N 1
ATOM 670 C CA . GLN A 1 82 ? 15.478 0.078 -21.837 1.00 97.69 82 GLN A CA 1
ATOM 671 C C . GLN A 1 82 ? 15.048 1.131 -20.808 1.00 97.69 82 GLN A C 1
ATOM 673 O O . GLN A 1 82 ? 14.306 0.803 -19.880 1.00 97.69 82 GLN A O 1
ATOM 678 N N . ASP A 1 83 ? 15.441 2.388 -20.996 1.00 97.38 83 ASP A N 1
ATOM 679 C CA . ASP A 1 83 ? 15.062 3.480 -20.099 1.00 97.38 83 ASP A CA 1
ATOM 680 C C . ASP A 1 83 ? 13.566 3.805 -20.181 1.00 97.38 83 ASP A C 1
ATOM 682 O O . ASP A 1 83 ? 12.933 4.002 -19.146 1.00 97.38 83 ASP A O 1
ATOM 686 N N . ILE A 1 84 ? 12.952 3.734 -21.368 1.00 97.50 84 ILE A N 1
ATOM 687 C CA . ILE A 1 84 ? 11.489 3.828 -21.523 1.00 97.50 84 ILE A CA 1
ATOM 688 C C . ILE A 1 84 ? 10.788 2.714 -20.737 1.00 97.50 84 ILE A C 1
ATOM 690 O O . ILE A 1 84 ? 9.817 2.972 -20.024 1.00 97.50 84 ILE A O 1
ATOM 6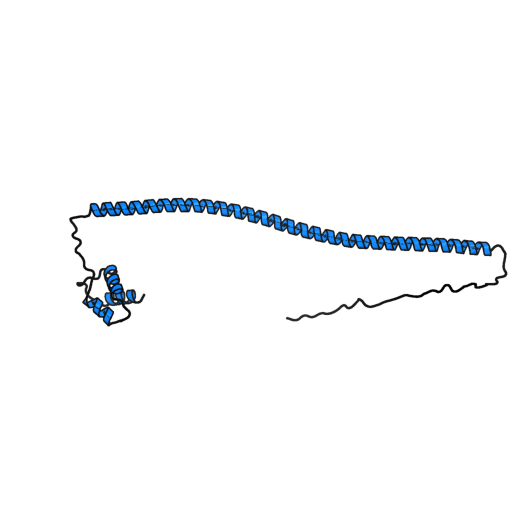94 N N . LYS A 1 85 ? 11.282 1.470 -20.829 1.00 97.25 85 LYS A N 1
ATOM 695 C CA . LYS A 1 85 ? 10.724 0.350 -20.056 1.00 97.25 85 LYS A CA 1
ATOM 696 C C . LYS A 1 85 ? 10.821 0.608 -18.551 1.00 97.25 85 LYS A C 1
ATOM 698 O O . LYS A 1 85 ? 9.826 0.427 -17.858 1.00 97.25 85 LYS A O 1
ATOM 703 N N . ARG A 1 86 ? 11.971 1.080 -18.057 1.00 97.25 86 ARG A N 1
ATOM 704 C CA . ARG A 1 86 ? 12.149 1.458 -16.642 1.00 97.25 86 ARG A CA 1
ATOM 705 C C . ARG A 1 86 ? 11.198 2.579 -16.228 1.00 97.25 86 ARG A C 1
ATOM 707 O O . ARG A 1 86 ? 10.545 2.465 -15.198 1.00 97.25 86 ARG A O 1
ATOM 714 N N . GLY A 1 87 ? 11.072 3.620 -17.051 1.00 97.88 87 GLY A N 1
ATOM 715 C CA . GLY A 1 87 ? 10.149 4.730 -16.818 1.00 97.88 87 GLY A CA 1
ATOM 716 C C . GLY A 1 87 ? 8.695 4.270 -16.698 1.00 97.88 87 GLY A C 1
ATOM 717 O O . GLY A 1 87 ? 7.985 4.705 -15.795 1.00 97.88 87 GLY A O 1
ATOM 718 N N . ASN A 1 88 ? 8.268 3.331 -17.546 1.00 96.75 88 ASN A N 1
ATOM 719 C CA . ASN A 1 88 ? 6.935 2.735 -17.455 1.00 96.75 88 ASN A CA 1
ATOM 720 C C . ASN A 1 88 ? 6.745 1.936 -16.161 1.00 96.75 88 ASN A C 1
ATOM 722 O O . ASN A 1 88 ? 5.701 2.066 -15.526 1.00 96.75 88 ASN A O 1
ATOM 726 N N . THR A 1 89 ? 7.747 1.160 -15.736 1.00 97.12 89 THR A N 1
ATOM 727 C CA . THR A 1 89 ? 7.700 0.448 -14.451 1.00 97.12 89 THR A CA 1
ATOM 728 C C . THR A 1 89 ? 7.544 1.420 -13.283 1.00 97.12 89 THR A C 1
ATOM 730 O O . THR A 1 89 ? 6.651 1.235 -12.460 1.00 97.12 89 THR A O 1
ATOM 733 N N . TYR A 1 90 ? 8.337 2.496 -13.243 1.00 97.38 90 TYR A N 1
ATOM 734 C CA . TYR A 1 90 ? 8.224 3.512 -12.192 1.00 97.38 90 TYR A CA 1
ATOM 735 C C . TYR A 1 90 ? 6.879 4.230 -12.204 1.00 97.38 90 TYR A C 1
ATOM 737 O O . TYR A 1 90 ? 6.350 4.558 -11.145 1.00 97.38 90 TYR A O 1
ATOM 745 N N . LYS A 1 91 ? 6.301 4.465 -13.385 1.00 97.69 91 LYS A N 1
ATOM 746 C CA . LYS A 1 91 ? 4.965 5.051 -13.499 1.00 97.69 91 LYS A CA 1
ATOM 747 C C . LYS A 1 91 ? 3.909 4.147 -12.859 1.00 97.69 91 LYS A C 1
ATOM 749 O O . LYS A 1 91 ? 3.139 4.626 -12.035 1.00 97.69 91 LYS A O 1
ATOM 754 N N . VAL A 1 92 ? 3.923 2.853 -13.186 1.00 97.44 92 VAL A N 1
ATOM 755 C CA . VAL A 1 92 ? 3.001 1.863 -12.604 1.00 97.44 92 VAL A CA 1
ATOM 756 C C . VAL A 1 92 ? 3.174 1.771 -11.087 1.00 97.44 92 VAL A C 1
ATOM 758 O O . VAL A 1 92 ? 2.190 1.798 -10.354 1.00 97.44 92 VAL A O 1
ATOM 761 N N . GLU A 1 93 ? 4.414 1.709 -10.602 1.00 97.06 93 GLU A N 1
ATOM 762 C CA . GLU A 1 93 ? 4.703 1.669 -9.166 1.00 97.06 93 GLU A CA 1
ATOM 763 C C . GLU A 1 93 ? 4.199 2.927 -8.443 1.00 97.06 93 GLU A C 1
ATOM 765 O O . GLU A 1 93 ? 3.594 2.835 -7.378 1.00 97.06 93 GLU A O 1
ATOM 770 N N . ASN A 1 94 ? 4.385 4.106 -9.036 1.00 97.44 94 ASN A N 1
ATOM 771 C CA . ASN A 1 94 ? 3.913 5.365 -8.465 1.00 97.44 94 ASN A CA 1
ATOM 772 C C . ASN A 1 94 ? 2.378 5.421 -8.395 1.00 97.44 94 ASN A C 1
ATOM 774 O O . ASN A 1 94 ? 1.821 5.852 -7.386 1.00 97.44 94 ASN A O 1
ATOM 778 N N . ASP A 1 95 ? 1.694 4.943 -9.434 1.00 97.94 95 ASP A N 1
ATOM 779 C CA . ASP A 1 95 ? 0.232 4.877 -9.449 1.00 97.94 95 ASP A CA 1
ATOM 780 C C . ASP A 1 95 ? -0.295 3.926 -8.354 1.00 97.94 95 ASP A C 1
ATOM 782 O O . ASP A 1 95 ? -1.195 4.305 -7.601 1.00 97.94 95 ASP A O 1
ATOM 786 N N . LEU A 1 96 ? 0.344 2.764 -8.162 1.00 97.25 96 LEU A N 1
ATOM 787 C CA . LEU A 1 96 ? 0.039 1.840 -7.057 1.00 97.25 96 LEU A CA 1
ATOM 788 C C . LEU A 1 96 ? 0.295 2.464 -5.677 1.00 97.25 96 LEU A C 1
ATOM 790 O O . LEU A 1 96 ? -0.501 2.303 -4.750 1.00 97.25 96 LEU A O 1
ATOM 794 N N . LEU A 1 97 ? 1.401 3.194 -5.514 1.00 97.81 97 LEU A N 1
ATOM 795 C CA . LEU A 1 97 ? 1.722 3.863 -4.251 1.00 97.81 97 LEU A CA 1
ATOM 796 C C . LEU A 1 97 ? 0.699 4.951 -3.908 1.00 97.81 97 LEU A C 1
ATOM 798 O O . LEU A 1 97 ? 0.304 5.067 -2.747 1.00 97.81 97 LEU A O 1
ATOM 802 N N . LYS A 1 98 ? 0.227 5.718 -4.896 1.00 97.88 98 LYS A N 1
ATOM 803 C CA . LYS A 1 98 ? -0.846 6.704 -4.697 1.00 97.88 98 LYS A CA 1
ATOM 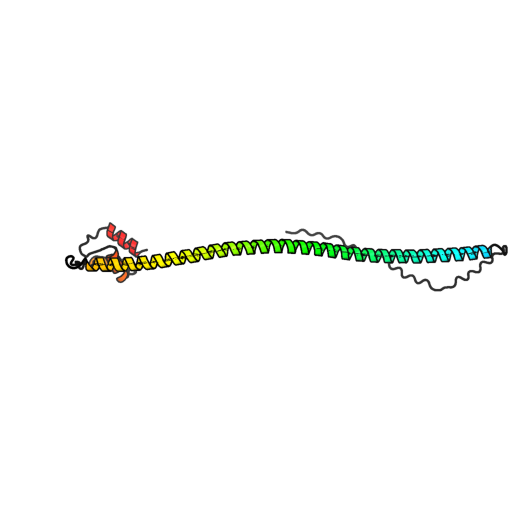804 C C . LYS A 1 98 ? -2.148 6.046 -4.257 1.00 97.88 98 LYS A C 1
ATOM 806 O O . LYS A 1 98 ? -2.806 6.557 -3.352 1.00 97.88 98 LYS A O 1
ATOM 811 N N . GLU A 1 99 ? -2.514 4.925 -4.872 1.00 97.44 99 GLU A N 1
ATOM 812 C CA . GLU A 1 99 ? -3.701 4.163 -4.482 1.00 97.44 99 GLU A CA 1
ATOM 813 C C . GLU A 1 99 ? -3.593 3.686 -3.029 1.00 97.44 99 GLU A C 1
ATOM 815 O O . GLU A 1 99 ? -4.470 3.982 -2.216 1.00 97.44 99 GLU A O 1
ATOM 820 N N . ARG A 1 100 ? -2.455 3.091 -2.660 1.00 97.75 100 ARG A N 1
ATOM 821 C CA . ARG A 1 100 ? -2.189 2.638 -1.288 1.00 97.75 100 ARG A CA 1
ATOM 822 C C . ARG A 1 100 ? -2.234 3.773 -0.264 1.00 97.75 100 ARG A C 1
ATOM 824 O O . ARG A 1 100 ? -2.732 3.588 0.845 1.00 97.75 100 ARG A O 1
ATOM 831 N N . ILE A 1 101 ? -1.723 4.954 -0.611 1.00 97.62 101 ILE A N 1
ATOM 832 C CA . ILE A 1 101 ? -1.809 6.146 0.246 1.00 97.62 101 ILE A CA 1
ATOM 833 C C . ILE A 1 101 ? -3.274 6.552 0.456 1.00 97.62 101 ILE A C 1
ATOM 835 O O . ILE A 1 101 ? -3.685 6.824 1.584 1.00 97.62 101 ILE A O 1
ATOM 839 N N . ASN A 1 102 ? -4.084 6.552 -0.603 1.00 97.69 102 ASN A N 1
ATOM 840 C CA . ASN A 1 102 ? -5.505 6.882 -0.502 1.00 97.69 102 ASN A CA 1
ATOM 841 C C . ASN A 1 102 ? -6.276 5.879 0.366 1.00 97.69 102 ASN A C 1
ATOM 843 O O . ASN A 1 102 ? -7.136 6.280 1.151 1.00 97.69 102 ASN A O 1
ATOM 847 N N . GLU A 1 103 ? -5.964 4.588 0.264 1.00 97.38 103 GLU A N 1
ATOM 848 C CA . GLU A 1 103 ? -6.525 3.561 1.148 1.00 97.38 103 GLU A CA 1
ATOM 849 C C . GLU A 1 103 ? -6.145 3.798 2.611 1.00 97.38 103 GLU A C 1
ATOM 851 O O . GLU A 1 103 ? -7.012 3.764 3.483 1.00 97.38 103 GLU A O 1
ATOM 856 N N . GLN A 1 104 ? -4.879 4.124 2.885 1.00 96.75 104 GLN A N 1
ATOM 857 C CA . GLN A 1 104 ? -4.422 4.456 4.236 1.00 96.75 104 GLN A CA 1
ATOM 858 C C . GLN A 1 104 ? -5.168 5.662 4.816 1.00 96.75 104 GLN A C 1
ATOM 860 O O . GLN A 1 104 ? -5.566 5.629 5.980 1.00 96.75 104 GLN A O 1
ATOM 865 N N . TYR A 1 105 ? -5.437 6.697 4.016 1.00 97.88 105 TYR A N 1
ATOM 866 C CA . TYR A 1 105 ? -6.254 7.827 4.465 1.00 97.88 105 TYR A CA 1
ATOM 867 C C . TYR A 1 105 ? -7.691 7.423 4.818 1.00 97.88 105 TYR A C 1
ATOM 869 O O . TYR A 1 105 ? -8.232 7.923 5.807 1.00 97.88 105 TYR A O 1
ATOM 877 N N . LYS A 1 106 ? -8.307 6.508 4.055 1.00 97.81 106 LYS A N 1
ATOM 878 C CA . LYS A 1 106 ? -9.649 5.985 4.368 1.00 97.81 106 LYS A CA 1
ATOM 879 C C . LYS A 1 106 ? -9.650 5.220 5.690 1.00 97.81 106 LYS A C 1
ATOM 881 O O . LYS A 1 106 ? -10.434 5.550 6.575 1.00 97.81 106 LYS A O 1
ATOM 886 N N . VAL A 1 107 ? -8.720 4.278 5.853 1.00 97.62 107 VAL A N 1
ATOM 887 C CA . VAL A 1 107 ? -8.578 3.489 7.087 1.00 97.62 107 VAL A CA 1
ATOM 888 C C . VAL A 1 107 ? -8.308 4.394 8.288 1.00 97.62 107 VAL A C 1
ATOM 890 O O . VAL A 1 107 ? -8.901 4.215 9.348 1.00 97.62 107 VAL A O 1
ATOM 893 N N . HIS A 1 108 ? -7.449 5.404 8.134 1.00 97.69 108 HIS A N 1
ATOM 894 C CA . HIS A 1 108 ? -7.147 6.337 9.215 1.00 97.69 108 HIS A CA 1
ATOM 895 C C . HIS A 1 108 ? -8.378 7.139 9.653 1.00 97.69 108 HIS A C 1
ATOM 897 O O . HIS A 1 108 ? -8.588 7.341 10.849 1.00 97.69 108 HIS A O 1
ATOM 903 N N . LYS A 1 109 ? -9.212 7.561 8.696 1.00 97.75 109 LYS A N 1
ATOM 904 C CA . LYS A 1 109 ? -10.474 8.243 8.990 1.00 97.75 109 LYS A CA 1
ATOM 905 C C . LYS A 1 109 ? -11.427 7.339 9.774 1.00 97.75 109 LYS A C 1
ATOM 907 O O . LYS A 1 109 ? -11.927 7.754 10.813 1.00 97.75 109 LYS A O 1
ATOM 912 N N . GLU A 1 110 ? -11.624 6.102 9.324 1.00 97.25 110 GLU A N 1
ATOM 913 C CA . GLU A 1 110 ? -12.469 5.129 10.029 1.00 97.25 110 GLU A CA 1
ATOM 914 C C . GLU A 1 110 ? -11.956 4.854 11.448 1.00 97.25 110 GLU A C 1
ATOM 916 O O . GLU A 1 110 ? -12.727 4.834 12.405 1.00 97.25 110 GLU A O 1
ATOM 921 N N . LEU A 1 111 ? -10.640 4.706 11.614 1.00 97.50 111 LEU A N 1
ATOM 922 C CA . LEU A 1 111 ? -10.012 4.497 12.917 1.00 97.50 111 LEU A CA 1
ATOM 923 C C . LEU A 1 111 ? -10.231 5.684 13.863 1.00 97.50 111 LEU A C 1
ATOM 925 O O . LEU A 1 111 ? -10.445 5.486 15.061 1.00 97.50 111 LEU A O 1
ATOM 929 N N . LEU A 1 112 ? -10.202 6.910 13.340 1.00 97.06 112 LEU A N 1
ATOM 930 C CA . LEU A 1 112 ? -10.510 8.103 14.121 1.00 97.06 112 LEU A CA 1
ATOM 931 C C . LEU A 1 112 ? -11.967 8.088 14.604 1.00 97.06 112 LEU A C 1
ATOM 933 O O . LEU A 1 112 ? -12.211 8.337 15.785 1.00 97.06 112 LEU A O 1
ATOM 937 N N . ASP A 1 113 ? -12.909 7.721 13.734 1.00 96.94 113 ASP A N 1
ATOM 938 C CA . ASP A 1 113 ? -14.328 7.605 14.085 1.00 96.94 113 ASP A CA 1
ATOM 939 C C . ASP A 1 113 ? -14.553 6.535 15.170 1.00 96.94 113 ASP A C 1
ATOM 941 O O . ASP A 1 113 ? -15.278 6.766 16.141 1.00 96.94 113 ASP A O 1
ATOM 945 N N . TYR A 1 114 ? -13.884 5.380 15.066 1.00 97.25 114 TYR A N 1
ATOM 946 C CA . TYR A 1 114 ? -13.927 4.344 16.105 1.00 97.25 114 TYR A CA 1
ATOM 947 C C . TYR A 1 114 ? -13.332 4.817 17.430 1.00 97.25 114 TYR A C 1
ATOM 949 O O . TYR A 1 114 ? -13.881 4.517 18.490 1.00 97.25 114 TYR A O 1
ATOM 957 N N . LYS A 1 115 ? -12.239 5.585 17.392 1.00 97.69 115 LYS A N 1
ATOM 958 C CA . LYS A 1 115 ? -11.613 6.139 18.597 1.00 97.69 115 LYS A CA 1
ATOM 959 C C . LYS A 1 115 ? -12.541 7.111 19.327 1.00 97.69 115 LYS A C 1
ATOM 961 O O . LYS A 1 115 ? -12.585 7.097 20.556 1.00 97.69 115 LYS A O 1
ATOM 966 N N . VAL A 1 116 ? -13.284 7.934 18.586 1.00 97.56 116 VAL A N 1
ATOM 967 C CA . VAL A 1 116 ? -14.296 8.830 19.165 1.00 97.56 116 VAL A CA 1
ATOM 968 C C . VAL A 1 116 ? -15.412 8.015 19.821 1.00 97.56 116 VAL A C 1
ATOM 970 O O . VAL A 1 116 ? -15.667 8.202 21.008 1.00 97.56 116 VAL A O 1
ATOM 973 N N . LYS A 1 117 ? -15.993 7.044 19.103 1.00 98.00 117 LYS A N 1
ATOM 974 C CA . LYS A 1 117 ? -17.054 6.167 19.638 1.00 98.00 117 LYS A CA 1
ATOM 975 C C . LYS A 1 117 ? -16.621 5.397 20.885 1.00 98.00 117 LYS A C 1
ATOM 977 O O . LYS A 1 117 ? -17.389 5.270 21.832 1.00 98.00 117 LYS A O 1
ATOM 982 N N . TYR A 1 118 ? -15.389 4.892 20.902 1.00 97.19 118 TYR A N 1
ATOM 983 C CA . TYR A 1 118 ? -14.839 4.203 22.068 1.00 97.19 118 TYR A CA 1
ATOM 984 C C . TYR A 1 118 ? -14.836 5.113 23.300 1.00 97.19 118 TYR A C 1
ATOM 986 O O . TYR A 1 118 ? -15.282 4.710 24.370 1.00 97.19 118 TYR A O 1
ATOM 994 N N . LYS A 1 119 ? -14.396 6.364 23.136 1.00 97.75 119 LYS A N 1
ATOM 995 C CA . LYS A 1 119 ? -14.349 7.336 24.231 1.00 97.75 119 LYS A CA 1
ATOM 996 C C . LYS A 1 119 ? -15.744 7.718 24.738 1.00 97.75 119 LYS A C 1
ATOM 998 O O . LYS A 1 119 ? -15.923 7.943 25.931 1.00 97.75 119 LYS A O 1
ATOM 1003 N N . GLU A 1 120 ? -16.736 7.778 23.852 1.00 97.38 120 GLU A N 1
ATOM 1004 C CA . GLU A 1 120 ? -18.138 7.983 24.242 1.00 97.38 120 GLU A CA 1
ATOM 1005 C C . GLU A 1 120 ? -18.670 6.818 25.089 1.00 97.38 120 GLU A C 1
ATOM 1007 O O . GLU A 1 120 ? -19.311 7.049 26.116 1.00 97.38 120 GLU A O 1
ATOM 10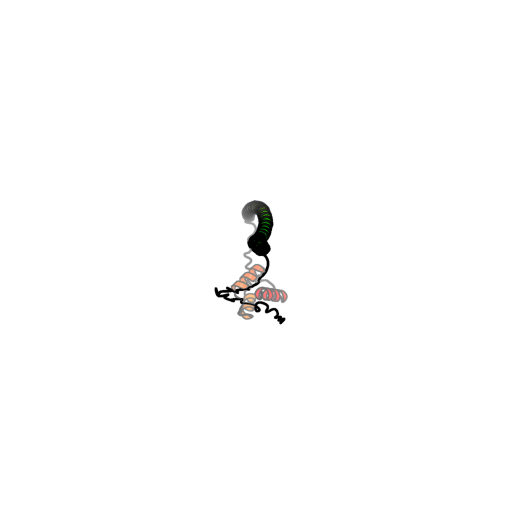12 N N . LEU A 1 121 ? -18.369 5.576 24.697 1.00 97.88 121 LEU A N 1
ATOM 1013 C CA . LEU A 1 121 ? -18.750 4.378 25.452 1.00 97.88 121 LEU A CA 1
ATOM 1014 C C . LEU A 1 121 ? -18.041 4.290 26.807 1.00 97.88 121 LEU A C 1
ATOM 1016 O O . LE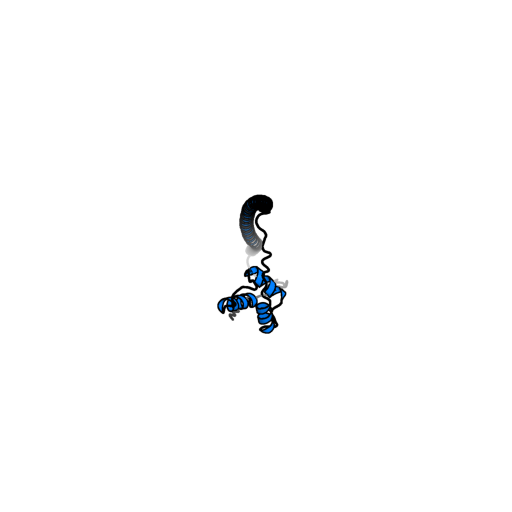U A 1 121 ? -18.661 3.905 27.794 1.00 97.88 121 LEU A O 1
ATOM 1020 N N . GLU A 1 122 ? -16.767 4.673 26.870 1.00 97.88 122 GLU A N 1
ATOM 1021 C CA . GLU A 1 122 ? -15.990 4.730 28.111 1.00 97.88 122 GLU A CA 1
ATOM 1022 C C . GLU A 1 122 ? -16.625 5.698 29.122 1.00 97.88 122 GLU A C 1
ATOM 1024 O O . GLU A 1 122 ? -16.890 5.319 30.261 1.00 97.88 122 GLU A O 1
ATOM 1029 N N . LEU A 1 123 ? -16.995 6.904 28.677 1.00 97.19 123 LEU A N 1
ATOM 1030 C CA . LEU A 1 123 ? -17.700 7.886 29.509 1.00 97.19 123 LEU A CA 1
ATOM 1031 C C . LEU A 1 123 ? -19.083 7.404 29.966 1.00 97.19 123 LEU A C 1
ATOM 1033 O O . LEU A 1 123 ? -19.524 7.737 31.067 1.00 97.19 123 LEU A O 1
ATOM 1037 N N . LEU A 1 124 ? -19.804 6.663 29.120 1.00 97.44 124 LEU A N 1
ATOM 1038 C CA . LEU A 1 124 ? -21.096 6.089 29.495 1.00 97.44 124 LEU A CA 1
ATOM 1039 C C . LEU A 1 124 ? -20.923 5.016 30.575 1.00 97.44 124 LEU A C 1
ATOM 1041 O O . LEU A 1 124 ? -21.637 5.035 31.574 1.00 97.44 124 LEU A O 1
ATOM 1045 N N . LYS A 1 125 ? -19.920 4.148 30.419 1.00 97.50 125 LYS A N 1
ATOM 1046 C CA . LYS A 1 125 ? -19.578 3.119 31.401 1.00 97.50 125 LYS A CA 1
ATOM 1047 C C . LYS A 1 125 ? -19.239 3.726 32.766 1.00 97.50 125 LYS A C 1
ATOM 1049 O O . LYS A 1 125 ? -19.756 3.258 33.774 1.00 97.50 125 LYS A O 1
ATOM 1054 N N . GLU A 1 126 ? -18.431 4.786 32.810 1.00 97.06 126 GLU A N 1
ATOM 1055 C CA . GLU A 1 126 ? -18.103 5.490 34.062 1.00 97.06 126 GLU A CA 1
ATOM 1056 C C . GLU A 1 126 ? -19.354 6.053 34.759 1.00 97.06 126 GLU A C 1
ATOM 1058 O O . GLU A 1 126 ? -19.488 5.981 35.986 1.00 97.06 126 GLU A O 1
ATOM 1063 N N . LYS A 1 127 ? -20.304 6.596 33.984 1.00 96.62 127 LYS A N 1
ATOM 1064 C CA . LYS A 1 127 ? -21.587 7.080 34.518 1.00 96.62 127 LYS A CA 1
ATOM 1065 C C . LYS A 1 127 ? -22.420 5.943 35.097 1.00 96.62 127 LYS A C 1
ATOM 1067 O O . LYS A 1 127 ? -22.946 6.092 36.200 1.00 96.62 127 LYS A O 1
ATOM 1072 N N . ASP A 1 128 ? -22.514 4.824 34.388 1.00 96.69 128 ASP A N 1
ATOM 1073 C CA . ASP A 1 128 ? -23.266 3.652 34.839 1.00 96.69 128 ASP A CA 1
ATOM 1074 C C . ASP A 1 128 ? -22.646 3.053 36.108 1.00 96.69 128 ASP A C 1
ATOM 1076 O O . ASP A 1 128 ? -23.359 2.765 37.070 1.00 96.69 128 ASP A O 1
ATOM 1080 N N . GLU A 1 129 ? -21.316 2.950 36.179 1.00 97.12 129 GLU A N 1
ATOM 1081 C CA . GLU A 1 129 ? -20.600 2.508 37.382 1.00 97.12 129 GLU A CA 1
ATOM 1082 C C . GLU A 1 129 ? -20.899 3.422 38.583 1.00 97.12 129 GLU A C 1
ATOM 1084 O O . GLU A 1 129 ? -21.231 2.942 39.673 1.00 97.12 129 GLU A O 1
ATOM 1089 N N . SER A 1 130 ? -20.868 4.744 38.383 1.00 95.56 130 SER A N 1
ATOM 1090 C CA . SER A 1 130 ? -21.229 5.725 39.416 1.00 95.56 130 SER A CA 1
ATOM 1091 C C . SER A 1 130 ? -22.692 5.593 39.869 1.00 95.56 130 SER A C 1
ATOM 1093 O O . SER A 1 130 ? -23.001 5.645 41.069 1.00 95.56 130 SER A O 1
ATOM 1095 N N . MET A 1 131 ? -23.606 5.362 38.924 1.00 95.50 131 MET A N 1
ATOM 1096 C CA . MET A 1 131 ? -25.024 5.144 39.204 1.00 95.50 131 MET A CA 1
ATOM 1097 C C . MET A 1 131 ? -25.241 3.860 40.009 1.00 95.50 131 MET A C 1
ATOM 1099 O O . MET A 1 131 ? -25.970 3.880 41.001 1.00 95.50 131 MET A O 1
ATOM 1103 N N . VAL A 1 132 ? -24.561 2.765 39.658 1.00 95.06 132 VAL A N 1
ATOM 1104 C CA . VAL A 1 132 ? -24.607 1.499 40.404 1.00 95.06 132 VAL A CA 1
ATOM 1105 C C . VAL A 1 132 ? -24.119 1.691 41.839 1.00 95.06 132 VAL A C 1
ATOM 1107 O O . VAL A 1 132 ? -24.763 1.214 42.775 1.00 95.06 132 VAL A O 1
ATOM 1110 N N . VAL A 1 133 ? -23.016 2.416 42.047 1.00 95.25 133 VAL A N 1
ATOM 1111 C CA . VAL A 1 133 ? -22.517 2.737 43.397 1.00 95.25 133 VAL A CA 1
ATOM 1112 C C . VAL A 1 133 ? -23.559 3.523 44.197 1.00 95.25 133 VAL A C 1
ATOM 1114 O O . VAL A 1 133 ? -23.822 3.201 45.362 1.00 95.25 133 VAL A O 1
ATOM 1117 N N . SER A 1 134 ? -24.193 4.511 43.567 1.00 92.88 134 SER A N 1
ATOM 1118 C CA . SER A 1 134 ? -25.234 5.335 44.187 1.00 92.88 134 SER A CA 1
ATOM 1119 C C . SER A 1 134 ? -26.468 4.511 44.562 1.00 92.88 134 SER A C 1
ATOM 1121 O O . SER A 1 134 ? -26.931 4.581 45.701 1.00 92.88 134 SER A O 1
ATOM 1123 N N . LEU A 1 135 ? -26.953 3.658 43.657 1.00 93.56 135 LEU A N 1
ATOM 1124 C CA . LEU A 1 135 ? -28.072 2.746 43.906 1.00 93.56 135 LEU A CA 1
ATOM 1125 C C . LEU A 1 135 ? -27.758 1.765 45.040 1.00 93.56 135 LEU A C 1
ATOM 1127 O O . LEU A 1 135 ? -28.559 1.620 45.960 1.00 93.56 135 LEU A O 1
ATOM 1131 N N . LYS A 1 136 ? -26.560 1.165 45.050 1.00 91.38 136 LYS A N 1
ATOM 1132 C CA . LYS A 1 136 ? -26.101 0.303 46.154 1.00 91.38 136 LYS A CA 1
ATOM 1133 C C . LYS A 1 136 ? -26.076 1.039 47.496 1.00 91.38 136 LYS A C 1
ATOM 1135 O O . LYS A 1 136 ? -26.291 0.416 48.533 1.00 91.38 136 LYS A O 1
ATOM 1140 N N . SER A 1 137 ? -25.763 2.334 47.507 1.00 90.56 137 SER A N 1
ATOM 1141 C CA . SER A 1 137 ? -25.789 3.164 48.720 1.00 90.56 137 SER A CA 1
ATOM 1142 C C . SER A 1 137 ? -27.220 3.433 49.191 1.00 90.56 137 SER A C 1
ATOM 1144 O O . SER A 1 137 ? -27.512 3.288 50.377 1.00 90.56 137 SER A O 1
ATOM 1146 N N . ILE A 1 138 ? -28.129 3.762 48.267 1.00 89.75 138 ILE A N 1
ATOM 1147 C CA . ILE A 1 138 ? -29.554 3.970 48.563 1.00 89.75 138 ILE A CA 1
ATOM 1148 C C . ILE A 1 138 ? -30.177 2.688 49.121 1.00 89.75 138 ILE A C 1
ATOM 1150 O O . ILE A 1 138 ? -30.791 2.738 50.182 1.00 89.75 138 ILE A O 1
ATOM 1154 N N . ILE A 1 139 ? -29.959 1.541 48.470 1.00 85.50 139 ILE A N 1
ATOM 1155 C CA . ILE A 1 139 ? -30.463 0.239 48.931 1.00 85.50 139 ILE A CA 1
ATOM 1156 C C . ILE A 1 139 ? -29.961 -0.058 50.346 1.00 85.50 139 ILE A C 1
ATOM 1158 O O . ILE A 1 139 ? -30.768 -0.341 51.223 1.00 85.50 139 ILE A O 1
ATOM 1162 N N . ARG A 1 140 ? -28.656 0.101 50.612 1.00 83.31 140 ARG A N 1
ATOM 1163 C CA . ARG A 1 140 ? -28.087 -0.094 51.958 1.00 83.31 140 ARG A CA 1
ATOM 1164 C C . ARG A 1 140 ? -28.740 0.792 53.022 1.00 83.31 140 ARG A C 1
ATOM 1166 O O . ARG A 1 140 ? -28.947 0.332 54.138 1.00 83.31 140 ARG A O 1
ATOM 1173 N N . LYS A 1 141 ? -29.066 2.044 52.687 1.00 82.94 141 LYS A N 1
ATOM 1174 C CA . LYS A 1 141 ? -29.747 2.976 53.603 1.00 82.94 141 LYS A CA 1
ATOM 1175 C C . LYS A 1 141 ? -31.216 2.625 53.827 1.00 82.94 141 LYS A C 1
ATOM 1177 O O . LYS A 1 141 ? -31.714 2.844 54.922 1.00 82.94 141 LYS A O 1
ATOM 1182 N N . LEU A 1 142 ? -31.897 2.107 52.806 1.00 80.31 142 LEU A N 1
ATOM 1183 C CA . LEU A 1 142 ? -33.284 1.651 52.912 1.00 80.31 142 LEU A CA 1
ATOM 1184 C C . LEU A 1 142 ? -33.401 0.301 53.640 1.00 80.31 142 LEU A C 1
ATOM 1186 O O . LEU A 1 142 ? -34.462 0.002 54.172 1.00 80.31 142 LEU A O 1
ATOM 1190 N N . MET A 1 143 ? -32.328 -0.498 53.676 1.00 70.50 143 MET A N 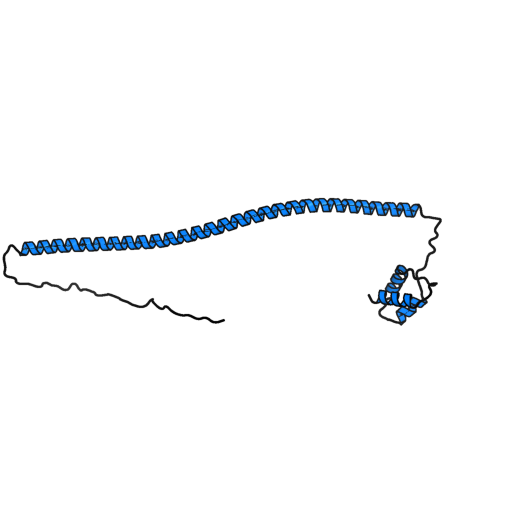1
ATOM 1191 C CA . MET A 1 143 ? -32.340 -1.874 54.184 1.00 70.50 143 MET A CA 1
ATOM 1192 C C . MET A 1 143 ? -31.889 -2.088 55.645 1.00 70.50 143 MET A C 1
ATOM 1194 O O . MET A 1 143 ? -31.800 -3.245 56.043 1.00 70.50 143 MET A O 1
ATOM 1198 N N . LYS A 1 144 ? -31.647 -1.074 56.497 1.00 55.62 144 LYS A N 1
ATOM 1199 C CA . LYS A 1 144 ? -31.446 -1.339 57.950 1.00 55.62 144 LYS A CA 1
ATOM 1200 C C . LYS A 1 144 ? -32.246 -0.400 58.871 1.00 55.62 144 LYS A C 1
ATOM 1202 O O . LYS A 1 144 ? -32.197 0.808 58.635 1.00 55.62 144 LYS A O 1
ATOM 1207 N N . PRO A 1 145 ? -32.919 -0.913 59.935 1.00 50.00 145 PRO A N 1
ATOM 1208 C CA . PRO A 1 145 ? -32.778 -2.238 60.561 1.00 50.00 145 PRO A CA 1
ATOM 1209 C C . PRO A 1 145 ? -34.114 -3.013 60.667 1.00 50.00 145 PRO A C 1
ATOM 1211 O O . PRO A 1 145 ? -34.866 -2.810 61.611 1.00 50.00 145 PRO A O 1
ATOM 1214 N N . GLU A 1 146 ? -34.397 -3.931 59.744 1.00 46.88 146 GLU A N 1
ATOM 1215 C CA . GLU A 1 146 ? -35.334 -5.053 60.008 1.00 46.88 146 GLU A CA 1
ATOM 1216 C C . GLU A 1 146 ? -34.798 -6.409 59.523 1.00 46.88 146 GLU A C 1
ATOM 1218 O O . GLU A 1 146 ? -35.379 -7.445 59.817 1.00 46.88 146 GLU A O 1
ATOM 1223 N N . TYR A 1 147 ? -33.639 -6.421 58.864 1.00 47.41 147 TYR A N 1
ATOM 1224 C CA . TYR A 1 147 ? -32.869 -7.633 58.632 1.00 47.41 147 TYR A CA 1
ATOM 1225 C C . TYR A 1 147 ? -31.624 -7.550 59.509 1.00 47.41 147 TYR A C 1
ATOM 1227 O O . TYR A 1 147 ? -30.623 -6.917 59.155 1.00 47.41 147 TYR A O 1
ATOM 1235 N N . GLU A 1 148 ? -31.714 -8.154 60.694 1.00 42.47 148 GLU A N 1
ATOM 1236 C CA . GLU A 1 148 ? -30.548 -8.836 61.233 1.00 42.47 148 GLU A CA 1
ATOM 1237 C C . GLU A 1 148 ? -30.098 -9.773 60.109 1.00 42.47 148 GLU A C 1
ATOM 1239 O O . GLU A 1 148 ? -30.811 -10.697 59.726 1.00 42.47 148 GLU A O 1
ATOM 1244 N N . GLU A 1 149 ? -28.967 -9.456 59.477 1.00 46.94 149 GLU A N 1
ATOM 1245 C CA . GLU A 1 149 ? -28.164 -10.518 58.897 1.00 46.94 149 GLU A CA 1
ATOM 1246 C C . GLU A 1 149 ? -27.937 -11.456 60.075 1.00 46.94 149 GLU A C 1
ATOM 1248 O O . GLU A 1 149 ? -27.124 -11.158 60.956 1.00 46.94 149 GLU A O 1
ATOM 1253 N N . ASP A 1 150 ? -28.686 -12.559 60.123 1.00 49.88 150 ASP A N 1
ATOM 1254 C CA . ASP A 1 150 ? -28.135 -13.770 60.691 1.00 49.88 150 ASP A CA 1
ATOM 1255 C C . ASP A 1 150 ? -26.720 -13.815 60.119 1.00 49.88 150 ASP A C 1
ATOM 1257 O O . ASP A 1 150 ? -26.526 -13.794 58.900 1.00 49.88 150 ASP A O 1
ATOM 1261 N N . ASN A 1 151 ? -25.718 -13.709 60.987 1.00 52.75 151 ASN A N 1
ATOM 1262 C CA . ASN A 1 151 ? -24.348 -14.016 60.621 1.00 52.75 151 ASN A CA 1
ATOM 1263 C C . ASN A 1 151 ? -24.366 -15.501 60.248 1.00 52.75 151 ASN A C 1
ATOM 1265 O O . ASN A 1 151 ? -24.030 -16.349 61.075 1.00 52.75 151 ASN A O 1
ATOM 1269 N N . ILE A 1 152 ? -24.842 -15.821 59.041 1.00 59.59 152 ILE A N 1
ATOM 1270 C CA . ILE A 1 152 ? -24.856 -17.167 58.505 1.00 59.59 152 ILE A CA 1
ATOM 1271 C C . ILE A 1 152 ? -23.389 -17.473 58.284 1.00 59.59 152 ILE A C 1
ATOM 1273 O O . ILE A 1 152 ? -22.731 -16.993 57.361 1.00 59.59 152 ILE A O 1
ATOM 1277 N N . LEU A 1 153 ? -22.842 -18.181 59.259 1.00 74.50 153 LEU A N 1
ATOM 1278 C CA . LEU A 1 153 ? -21.459 -18.572 59.280 1.00 74.50 153 LEU A CA 1
ATOM 1279 C C . LEU A 1 153 ? -21.332 -19.754 58.321 1.00 74.50 153 LEU A C 1
ATOM 1281 O O . LEU A 1 153 ? -21.598 -20.893 58.701 1.00 74.50 153 LEU A O 1
ATOM 1285 N N . TYR A 1 154 ? -20.966 -19.456 57.073 1.00 79.06 154 TYR A N 1
ATOM 1286 C CA . TYR A 1 154 ? -20.722 -20.443 56.021 1.00 79.06 154 TYR A CA 1
ATOM 1287 C C . TYR A 1 154 ? -19.446 -21.234 56.311 1.00 79.06 154 TYR A C 1
ATOM 1289 O O . TYR A 1 154 ? -18.372 -20.982 55.764 1.00 79.06 154 TYR A O 1
ATOM 1297 N N . LYS A 1 155 ? -19.557 -22.150 57.270 1.00 83.44 155 LYS A N 1
ATOM 1298 C CA . LYS A 1 155 ? -18.511 -23.078 57.669 1.00 83.44 155 LYS A CA 1
ATOM 1299 C C . LYS A 1 155 ? -19.123 -24.442 57.933 1.00 83.44 155 LYS A C 1
ATOM 1301 O O . LYS A 1 155 ? -20.260 -24.535 58.386 1.00 83.44 155 LYS A O 1
ATOM 1306 N N . HIS A 1 156 ? -18.323 -25.477 57.720 1.00 88.56 156 HIS A N 1
ATOM 1307 C CA . HIS A 1 156 ? -18.665 -26.828 58.129 1.00 88.56 156 HIS A CA 1
ATOM 1308 C C . HIS A 1 156 ? -17.404 -27.563 58.587 1.00 88.56 156 HIS A C 1
ATOM 1310 O O . HIS A 1 156 ? -16.663 -28.144 57.789 1.00 88.56 156 HIS A O 1
ATOM 1316 N N . ASP A 1 157 ? -17.118 -27.489 59.886 1.00 86.56 157 ASP A N 1
ATOM 1317 C CA . ASP A 1 157 ? -15.821 -27.878 60.449 1.00 86.56 157 ASP A CA 1
ATOM 1318 C C . ASP A 1 157 ? -15.536 -29.378 60.237 1.00 86.56 157 ASP A C 1
ATOM 1320 O O . ASP A 1 157 ? -14.403 -29.784 59.953 1.00 86.56 157 ASP A O 1
ATOM 1324 N N . THR A 1 158 ? -16.564 -30.227 60.318 1.00 86.62 158 THR A N 1
ATOM 1325 C CA . THR A 1 158 ? -16.419 -31.675 60.086 1.00 86.62 158 THR A CA 1
ATOM 1326 C C . THR A 1 158 ? -16.118 -32.003 58.623 1.00 86.62 158 THR A C 1
ATOM 1328 O O . THR A 1 158 ? -15.194 -32.774 58.347 1.00 86.62 158 THR A O 1
ATOM 1331 N N . LEU A 1 159 ? -16.829 -31.376 57.684 1.00 88.25 159 LEU A N 1
ATOM 1332 C CA . LEU A 1 159 ? -16.615 -31.560 56.252 1.00 88.25 159 LEU A CA 1
ATOM 1333 C C . LEU A 1 159 ? -15.248 -31.026 55.809 1.00 88.25 159 LEU A C 1
ATOM 1335 O O . LEU A 1 159 ? -14.512 -31.717 55.104 1.00 88.25 159 LEU A O 1
ATOM 1339 N N . LYS A 1 160 ? -14.855 -29.845 56.294 1.00 89.69 160 LYS A N 1
ATOM 1340 C CA . LYS A 1 160 ? -13.541 -29.249 56.026 1.00 89.69 160 LYS A CA 1
ATOM 1341 C C . LYS A 1 160 ? -12.401 -30.171 56.452 1.00 89.69 160 LYS A C 1
ATOM 1343 O O . LYS A 1 160 ? -11.484 -30.437 55.677 1.00 89.69 160 LYS A O 1
ATOM 1348 N N . ASN A 1 161 ? -12.484 -30.721 57.662 1.00 87.88 161 ASN A N 1
ATOM 1349 C CA . ASN A 1 161 ? -11.482 -31.657 58.164 1.00 87.88 161 ASN A CA 1
ATOM 1350 C C . ASN A 1 161 ? -11.441 -32.967 57.360 1.00 87.88 161 ASN A C 1
ATOM 1352 O O . ASN A 1 161 ? -10.365 -33.536 57.172 1.00 87.88 161 ASN A O 1
ATOM 1356 N N . LEU A 1 162 ? -12.586 -33.450 56.863 1.00 87.56 162 LEU A N 1
ATOM 1357 C CA . LEU A 1 162 ? -12.638 -34.631 55.997 1.00 87.56 162 LEU A CA 1
ATOM 1358 C C . LEU A 1 162 ? -11.946 -34.390 54.652 1.00 87.56 162 LEU A C 1
ATOM 1360 O O . LEU A 1 162 ? -11.185 -35.253 54.213 1.00 87.56 162 LEU A O 1
ATOM 1364 N N . LEU A 1 163 ? -12.164 -33.227 54.033 1.00 88.62 163 LEU A N 1
ATOM 1365 C CA . LEU A 1 163 ? -11.536 -32.848 52.764 1.00 88.62 163 LEU A CA 1
ATOM 1366 C C . LEU A 1 163 ? -10.015 -32.716 52.914 1.00 88.62 163 LEU A C 1
ATOM 1368 O O . LEU A 1 163 ? -9.275 -33.369 52.180 1.00 88.62 163 LEU A O 1
ATOM 1372 N N . LEU A 1 164 ? -9.554 -31.987 53.937 1.00 89.12 164 LEU A N 1
ATOM 1373 C CA . LEU A 1 164 ? -8.125 -31.821 54.244 1.00 89.12 164 LEU A CA 1
ATOM 1374 C C . LEU A 1 164 ? -7.428 -33.149 54.581 1.00 89.12 164 LEU A C 1
ATOM 1376 O O . LEU A 1 164 ? -6.251 -33.341 54.288 1.00 89.12 164 LEU A O 1
ATOM 1380 N N . LYS A 1 165 ? -8.148 -34.093 55.201 1.00 88.19 165 LYS A N 1
ATOM 1381 C CA . LYS A 1 165 ? -7.621 -35.434 55.491 1.00 88.19 165 LYS A CA 1
ATOM 1382 C C . LYS A 1 165 ? -7.574 -36.322 54.248 1.00 88.19 165 LYS A C 1
ATOM 1384 O O . LYS A 1 165 ? -6.753 -37.238 54.188 1.00 88.19 165 LYS A O 1
ATOM 1389 N N . LYS A 1 166 ? -8.489 -36.119 53.298 1.00 86.75 166 LYS A N 1
ATOM 1390 C CA . LYS A 1 166 ? -8.616 -36.966 52.109 1.00 86.75 166 LYS A CA 1
ATOM 1391 C C . LYS A 1 166 ? -7.590 -36.610 51.038 1.00 86.75 166 LYS A C 1
ATOM 1393 O O . LYS A 1 166 ? -7.081 -37.533 50.404 1.00 86.75 166 LYS A O 1
ATOM 1398 N N . ASN A 1 167 ? -7.282 -35.326 50.875 1.00 85.38 167 ASN A N 1
ATOM 1399 C CA . ASN A 1 167 ? -6.238 -34.847 49.979 1.00 85.38 167 ASN A CA 1
ATOM 1400 C C . ASN A 1 167 ? -5.435 -33.724 50.655 1.00 85.38 167 ASN A C 1
ATOM 1402 O O . ASN A 1 167 ? -5.989 -32.699 51.041 1.00 85.38 167 ASN A O 1
ATOM 1406 N N . SER A 1 168 ? -4.122 -33.925 50.784 1.00 82.69 168 SER A N 1
ATOM 1407 C CA . SER A 1 168 ? -3.201 -32.956 51.388 1.00 82.69 168 SER A CA 1
ATOM 1408 C C . SER A 1 168 ? -2.908 -31.743 50.504 1.00 82.69 168 SER A C 1
ATOM 1410 O O . SER A 1 168 ? -2.269 -30.804 50.969 1.00 82.69 168 SER A O 1
ATOM 1412 N N . GLU A 1 169 ? -3.316 -31.774 49.234 1.00 86.88 169 GLU A N 1
ATOM 1413 C CA . GLU A 1 169 ? -3.120 -30.664 48.296 1.00 86.88 169 GLU A CA 1
ATOM 1414 C C . GLU A 1 169 ? -4.152 -29.545 48.482 1.00 86.88 169 GLU A C 1
ATOM 1416 O O . GLU A 1 169 ? -3.867 -28.397 48.142 1.00 86.88 169 GLU A O 1
ATOM 1421 N N . TYR A 1 170 ? -5.309 -29.841 49.084 1.00 89.00 170 TYR A N 1
ATOM 1422 C CA . TYR A 1 170 ? -6.331 -28.834 49.356 1.00 89.00 170 TYR A CA 1
ATOM 1423 C C . TYR A 1 170 ? -5.886 -27.882 50.465 1.00 89.00 170 TYR A C 1
ATOM 1425 O O . TYR A 1 170 ? -5.541 -28.308 51.572 1.00 89.00 170 TYR A O 1
ATOM 1433 N N . LYS A 1 171 ? -5.939 -26.571 50.204 1.00 90.75 171 LYS A N 1
ATOM 1434 C CA . LYS A 1 171 ? -5.665 -25.569 51.240 1.00 90.75 171 LYS A CA 1
ATOM 1435 C C . LYS A 1 171 ? -6.934 -25.237 52.010 1.00 90.75 171 LYS A C 1
ATOM 1437 O O . LYS A 1 171 ? -8.008 -25.075 51.438 1.00 90.75 171 LYS A O 1
ATOM 1442 N N . SER A 1 172 ? -6.791 -25.034 53.321 1.00 85.62 172 SER A N 1
ATOM 1443 C CA . SER A 1 172 ? -7.893 -24.596 54.193 1.00 85.62 172 SER A CA 1
ATOM 1444 C C . SER A 1 172 ? -8.621 -23.370 53.634 1.00 85.62 172 SER A C 1
ATOM 1446 O O . SER A 1 172 ? -9.842 -23.312 53.674 1.00 85.62 172 SER A O 1
ATOM 1448 N N . GLU A 1 173 ? -7.868 -22.410 53.103 1.00 86.50 173 GLU A N 1
ATOM 1449 C CA . GLU A 1 173 ? -8.382 -21.143 52.575 1.00 86.50 173 GLU A CA 1
ATOM 1450 C C . GLU A 1 173 ? -9.206 -21.317 51.290 1.00 86.50 173 GLU A C 1
ATOM 1452 O O . GLU A 1 173 ? -10.110 -20.528 51.028 1.00 86.50 173 GLU A O 1
ATOM 1457 N N . GLU A 1 174 ? -8.898 -22.333 50.481 1.00 88.12 174 GLU A N 1
ATOM 1458 C CA . GLU A 1 174 ? -9.627 -22.650 49.245 1.00 88.12 174 GLU A CA 1
ATOM 1459 C C . GLU A 1 174 ? -10.967 -23.310 49.581 1.00 88.12 174 GLU A C 1
ATOM 1461 O O . GLU A 1 174 ? -11.998 -22.928 49.034 1.00 88.12 174 GLU A O 1
ATOM 1466 N N . ILE A 1 175 ? -10.972 -24.210 50.568 1.00 87.69 175 ILE A N 1
ATOM 1467 C CA . ILE A 1 175 ? -12.196 -24.827 51.092 1.00 87.69 175 ILE A CA 1
ATOM 1468 C C . ILE A 1 175 ? -13.101 -23.774 51.745 1.00 87.69 175 ILE A C 1
ATOM 1470 O O . ILE A 1 175 ? -14.307 -23.789 51.525 1.00 87.69 175 ILE A O 1
ATOM 1474 N N . ASP A 1 176 ? -12.534 -22.836 52.509 1.00 85.12 176 ASP A N 1
ATOM 1475 C CA . ASP A 1 176 ? -13.307 -21.763 53.145 1.00 85.12 176 ASP A CA 1
ATOM 1476 C C . ASP A 1 176 ? -13.975 -20.847 52.108 1.00 85.12 176 ASP A C 1
ATOM 1478 O O . ASP A 1 176 ? -15.139 -20.483 52.264 1.00 85.12 176 ASP A O 1
ATOM 1482 N N . LYS A 1 177 ? -13.277 -20.509 51.016 1.00 84.94 177 LYS A N 1
ATOM 1483 C CA . LYS A 1 177 ? -13.875 -19.755 49.901 1.00 84.94 177 LYS A CA 1
ATOM 1484 C C . LYS A 1 177 ? -14.985 -20.543 49.222 1.00 84.94 177 LYS A C 1
ATOM 1486 O O . LYS A 1 177 ? -16.054 -19.989 48.991 1.00 84.94 177 LYS A O 1
ATOM 1491 N N . LEU A 1 178 ? -14.756 -21.829 48.969 1.00 88.81 178 LEU A N 1
ATOM 1492 C CA . LEU A 1 178 ? -15.751 -22.698 48.356 1.00 88.81 178 LEU A CA 1
ATOM 1493 C C . LEU A 1 178 ? -17.006 -22.828 49.228 1.00 88.81 178 LEU A C 1
ATOM 1495 O O . LEU A 1 178 ? -18.115 -22.835 48.709 1.00 88.81 178 LEU A O 1
ATOM 1499 N N . PHE A 1 179 ? -16.859 -22.888 50.552 1.00 90.62 179 PHE A N 1
ATOM 1500 C CA . PHE A 1 179 ? -18.001 -22.950 51.467 1.00 90.62 179 PHE A CA 1
ATOM 1501 C C . PHE A 1 179 ? -18.823 -21.664 51.451 1.00 90.62 179 PHE A C 1
ATOM 1503 O O . PHE A 1 179 ? -20.045 -21.731 51.542 1.00 90.62 179 PHE A O 1
ATOM 1510 N N . ILE A 1 180 ? -18.177 -20.511 51.265 1.00 83.94 180 ILE A N 1
ATOM 1511 C CA . ILE A 1 180 ? -18.870 -19.237 51.055 1.00 83.94 180 ILE A CA 1
ATOM 1512 C C . ILE A 1 180 ? -19.575 -19.227 49.690 1.00 83.94 180 ILE A C 1
ATOM 1514 O O . ILE A 1 180 ? -20.733 -18.833 49.611 1.00 83.94 180 ILE A O 1
ATOM 1518 N N . GLU A 1 181 ? -18.907 -19.673 48.624 1.00 83.88 181 GLU A N 1
ATOM 1519 C CA . GLU A 1 181 ? -19.461 -19.690 47.259 1.00 83.88 181 GLU A CA 1
ATOM 1520 C C . GLU A 1 181 ? -20.633 -20.664 47.097 1.00 83.88 181 GLU A C 1
ATOM 1522 O O . GLU A 1 181 ? -21.577 -20.380 46.362 1.00 83.88 181 GLU A O 1
ATOM 1527 N N . MET A 1 182 ? -20.581 -21.803 47.787 1.00 84.69 182 MET A N 1
ATOM 1528 C CA . MET A 1 182 ? -21.614 -22.839 47.766 1.00 84.69 182 MET A CA 1
ATOM 1529 C C . MET A 1 182 ? -22.643 -22.694 48.897 1.00 84.69 182 MET A C 1
ATOM 1531 O O . MET A 1 182 ? -23.498 -23.567 49.038 1.00 84.69 182 MET A O 1
ATOM 1535 N N . GLU A 1 183 ? -22.549 -21.634 49.708 1.00 85.88 183 GLU A N 1
ATOM 1536 C CA . GLU A 1 183 ? -23.435 -21.366 50.853 1.00 85.88 183 GLU A CA 1
ATOM 1537 C C . GLU A 1 183 ? -23.533 -22.555 51.839 1.00 85.88 183 GLU A C 1
ATOM 1539 O O . GLU A 1 183 ? -24.590 -22.876 52.381 1.00 85.88 183 GLU A O 1
ATOM 1544 N N . ILE A 1 184 ? -22.406 -23.233 52.087 1.00 86.00 184 ILE A N 1
ATOM 1545 C CA . ILE A 1 184 ? -22.310 -24.412 52.960 1.00 86.00 184 ILE A CA 1
ATOM 1546 C C . ILE A 1 184 ? -22.280 -23.972 54.428 1.00 86.00 184 ILE A C 1
ATOM 1548 O O . ILE A 1 184 ? -21.346 -23.304 54.872 1.00 86.00 184 ILE A O 1
ATOM 1552 N N . THR A 1 185 ? -23.272 -24.409 55.200 1.00 88.75 185 THR A N 1
ATOM 1553 C CA . THR A 1 185 ? -23.395 -24.177 56.650 1.00 88.75 185 THR A CA 1
ATOM 1554 C C . THR A 1 185 ? -23.180 -25.464 57.451 1.00 88.75 185 THR A C 1
ATOM 1556 O O . THR A 1 18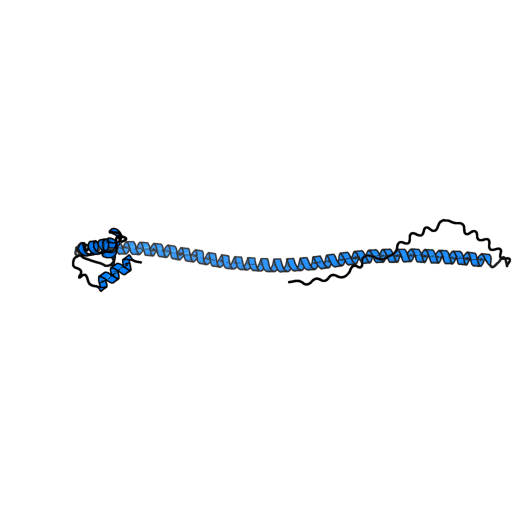5 ? -23.221 -26.557 56.893 1.00 88.75 185 THR A O 1
ATOM 1559 N N . GLU A 1 186 ? -23.010 -25.364 58.772 1.00 85.94 186 GLU A N 1
ATOM 1560 C CA . GLU A 1 186 ? -22.781 -26.539 59.637 1.00 85.94 186 GLU A CA 1
ATOM 1561 C C . GLU A 1 186 ? -23.998 -27.481 59.686 1.00 85.94 186 GLU A C 1
ATOM 1563 O O . GLU A 1 186 ? -23.845 -28.675 59.921 1.00 85.94 186 GLU A O 1
ATOM 1568 N N . ASP A 1 187 ? -25.194 -26.949 59.419 1.00 84.44 187 ASP A N 1
ATOM 1569 C CA . ASP A 1 187 ? -26.456 -27.696 59.440 1.00 84.44 187 ASP A CA 1
ATOM 1570 C C . ASP A 1 187 ? -26.787 -28.403 58.111 1.00 84.44 187 ASP A C 1
ATOM 1572 O O . ASP A 1 187 ? -27.859 -28.995 57.978 1.00 84.44 187 ASP A O 1
ATOM 1576 N N . ILE A 1 188 ? -25.916 -28.330 57.096 1.00 87.00 188 ILE A N 1
ATOM 1577 C CA . ILE A 1 188 ? -26.190 -28.951 55.795 1.00 87.00 188 ILE A CA 1
ATOM 1578 C C . ILE A 1 188 ? -26.052 -30.479 55.866 1.00 87.00 188 ILE A C 1
ATOM 1580 O O . ILE A 1 188 ? -25.086 -31.025 56.403 1.00 87.00 188 ILE A O 1
ATOM 1584 N N . ASP A 1 189 ? -26.987 -31.196 55.246 1.00 87.00 189 ASP A N 1
ATOM 1585 C CA . ASP A 1 189 ? -26.868 -32.644 55.101 1.00 87.00 189 ASP A CA 1
ATOM 1586 C C . ASP A 1 189 ? -25.742 -32.994 54.115 1.00 87.00 189 ASP A C 1
ATOM 1588 O O . ASP A 1 189 ? -25.794 -32.675 52.921 1.00 87.00 189 ASP A O 1
ATOM 1592 N N . ILE A 1 190 ? -24.728 -33.721 54.592 1.00 84.50 190 ILE A N 1
ATOM 1593 C CA . ILE A 1 190 ? -23.622 -34.194 53.753 1.00 84.50 190 ILE A CA 1
ATOM 1594 C C . ILE A 1 190 ? -24.121 -35.319 52.832 1.00 84.50 190 ILE A C 1
ATOM 1596 O O . ILE A 1 190 ? -24.078 -36.507 53.162 1.00 84.50 190 ILE A O 1
ATOM 1600 N N . THR A 1 191 ? -24.591 -34.947 51.642 1.00 89.56 191 THR A N 1
ATOM 1601 C CA . THR A 1 191 ? -25.016 -35.895 50.604 1.00 89.56 191 THR A CA 1
ATOM 1602 C C . THR A 1 191 ? -23.867 -36.279 49.670 1.00 89.56 191 THR A C 1
ATOM 1604 O O . THR A 1 191 ? -22.897 -35.545 49.483 1.00 89.56 191 THR A O 1
ATOM 1607 N N . LYS A 1 192 ? -23.986 -37.440 49.012 1.00 86.50 192 LYS A N 1
ATOM 1608 C CA . LYS A 1 192 ? -22.994 -37.898 48.023 1.00 86.50 192 LYS A CA 1
ATOM 1609 C C . LYS A 1 192 ? -22.825 -36.908 46.863 1.00 86.50 192 LYS A C 1
ATOM 1611 O O . LYS A 1 192 ? -21.710 -36.732 46.389 1.00 86.50 192 LYS A O 1
ATOM 1616 N N . ASN A 1 193 ? -23.912 -36.271 46.429 1.00 88.44 193 ASN A N 1
ATOM 1617 C CA . ASN A 1 193 ? -23.870 -35.294 45.343 1.00 88.44 193 ASN A CA 1
ATOM 1618 C C . ASN A 1 193 ? -23.096 -34.041 45.761 1.00 88.44 193 ASN A C 1
ATOM 1620 O O . ASN A 1 193 ? -22.221 -33.616 45.020 1.00 88.44 193 ASN A O 1
ATOM 1624 N N . LEU A 1 194 ? -23.344 -33.527 46.973 1.00 87.38 194 LEU A N 1
ATOM 1625 C CA . LEU A 1 194 ? -22.608 -32.386 47.523 1.00 87.38 194 LEU A CA 1
ATOM 1626 C C . LEU A 1 194 ? -21.096 -32.653 47.556 1.00 87.38 194 LEU A C 1
ATOM 1628 O O . LEU A 1 194 ? -20.311 -31.817 47.123 1.00 87.38 194 LEU A O 1
ATOM 1632 N N . LEU A 1 195 ? -20.686 -33.846 48.001 1.00 87.94 195 LEU A N 1
ATOM 1633 C CA . LEU A 1 195 ? -19.273 -34.232 48.035 1.00 87.94 195 LEU A CA 1
ATOM 1634 C C . LEU A 1 195 ? -18.634 -34.295 46.644 1.00 87.94 195 LEU A C 1
ATOM 1636 O O . LEU A 1 195 ? -17.499 -33.857 46.487 1.00 87.94 195 LEU A O 1
ATOM 1640 N N . ILE A 1 196 ? -19.343 -34.836 45.649 1.00 88.94 196 ILE A N 1
ATOM 1641 C CA . ILE A 1 196 ? -18.849 -34.890 44.265 1.00 88.94 196 ILE A CA 1
ATOM 1642 C C . ILE A 1 196 ? -18.636 -33.470 43.739 1.00 88.94 196 ILE A C 1
ATOM 1644 O O . ILE A 1 196 ? -17.555 -33.169 43.249 1.00 88.94 196 ILE A O 1
ATOM 1648 N N . THR A 1 197 ? -19.622 -32.588 43.914 1.00 89.31 197 THR A N 1
ATOM 1649 C CA . THR A 1 197 ? -19.545 -31.200 43.439 1.00 89.31 197 THR A CA 1
ATOM 1650 C C . THR A 1 197 ? -18.407 -30.424 44.098 1.00 89.31 197 THR A C 1
ATOM 1652 O O . THR A 1 197 ? -17.704 -29.678 43.422 1.00 89.31 197 THR A O 1
ATOM 1655 N N . ILE A 1 198 ? -18.181 -30.626 45.399 1.00 88.94 198 ILE A N 1
ATOM 1656 C CA . ILE A 1 198 ? -17.063 -30.000 46.115 1.00 88.94 198 ILE A CA 1
ATOM 1657 C C . ILE A 1 198 ? -15.718 -30.482 45.561 1.00 88.94 198 ILE A C 1
ATOM 1659 O O . ILE A 1 198 ? -14.839 -29.666 45.310 1.00 88.94 198 ILE A O 1
ATOM 1663 N N . ILE A 1 199 ? -15.558 -31.790 45.348 1.00 88.06 199 ILE A N 1
ATOM 1664 C CA . ILE A 1 199 ? -14.305 -32.366 44.836 1.00 88.06 199 ILE A CA 1
ATOM 1665 C C . ILE A 1 199 ? -14.033 -31.888 43.405 1.00 88.06 199 ILE A C 1
ATOM 1667 O O . ILE A 1 199 ? -12.937 -31.420 43.122 1.00 88.06 199 ILE A O 1
ATOM 1671 N N . GLU A 1 200 ? -15.037 -31.911 42.524 1.00 89.62 200 GLU A N 1
ATOM 1672 C CA . GLU A 1 200 ? -14.915 -31.390 41.153 1.00 89.62 200 GLU A CA 1
ATOM 1673 C C . GLU A 1 200 ? -14.559 -29.897 41.124 1.00 89.62 200 GLU A C 1
ATOM 1675 O O . GLU A 1 200 ? -13.848 -29.451 40.226 1.00 89.62 200 GLU A O 1
ATOM 1680 N N . SER A 1 201 ? -15.035 -29.119 42.098 1.00 87.12 201 SER A N 1
ATOM 1681 C CA . SER A 1 201 ? -14.733 -27.685 42.194 1.00 87.12 201 SER A CA 1
ATOM 1682 C C . SER A 1 201 ? -13.328 -27.406 42.736 1.00 87.12 201 SER A C 1
ATOM 1684 O O . SER A 1 201 ? -12.773 -26.356 42.437 1.00 87.12 201 SER A O 1
ATOM 1686 N N . LEU A 1 202 ? -12.757 -28.322 43.525 1.00 85.19 202 LEU A N 1
ATOM 1687 C CA . LEU A 1 202 ? -11.400 -28.203 44.076 1.00 85.19 202 LEU A CA 1
ATOM 1688 C C . LEU A 1 202 ? -10.313 -28.769 43.150 1.00 85.19 202 LEU A C 1
ATOM 1690 O O . LEU A 1 202 ? -9.154 -28.387 43.285 1.00 85.19 202 LEU A O 1
ATOM 1694 N N . ASP A 1 203 ? -10.672 -29.679 42.242 1.00 82.62 203 ASP A N 1
ATOM 1695 C CA . ASP A 1 203 ? -9.740 -30.320 41.303 1.00 82.62 203 ASP A CA 1
ATOM 1696 C C . ASP A 1 203 ? -9.610 -29.567 39.952 1.00 82.62 203 ASP A C 1
ATOM 1698 O O . ASP A 1 203 ? -8.791 -29.957 39.115 1.00 82.62 203 ASP A O 1
ATOM 1702 N N . ASN A 1 204 ? -10.407 -28.510 39.731 1.00 65.12 204 ASN A N 1
ATOM 1703 C CA . ASN A 1 204 ? -10.339 -27.604 38.568 1.00 65.12 204 ASN A CA 1
ATOM 1704 C C . ASN A 1 204 ? -9.484 -26.362 38.854 1.00 65.12 204 ASN A C 1
ATOM 1706 O O . ASN A 1 204 ? -8.774 -25.922 37.919 1.00 65.12 204 ASN A O 1
#